Protein AF-A0A820SQQ7-F1 (afdb_monomer_lite)

Sequence (246 aa):
KQLQEAFESTTKNTISSFEILNPSTYLINAEDKYLMKLFSHSSISLEQLKSIFSLCLCHGTILDASINQSYIVIFNSNEFSSNKQMGHLLAQWRLNTRSSLESPQKNPFDTDWFNQQYASVINKKKNSYPFLLSNLFTCQQEISTIDDNQVECGLLWSNNQQSFYIIDLISACLTNIDSFIDNIKDIIHAYEEIIPLTNDEIKHLDAFVRLQLVLLLNSQDIDDDKQIDLLEQLCSNVCFVRNLVR

Radius of gyration: 19.92 Å; chains: 1; bounding box: 45×38×59 Å

Organism: NCBI:txid392030

Structure (mmCIF, N/CA/C/O backbone):
data_AF-A0A820SQQ7-F1
#
_entry.id   AF-A0A820SQQ7-F1
#
loop_
_atom_site.group_PDB
_atom_site.id
_atom_site.type_symbol
_atom_site.label_atom_id
_atom_site.label_alt_id
_atom_site.label_comp_id
_atom_site.label_asym_id
_atom_site.label_entity_id
_atom_site.label_seq_id
_atom_site.pdbx_PDB_ins_code
_atom_site.Cartn_x
_atom_site.Cartn_y
_atom_site.Cartn_z
_atom_site.occupancy
_atom_site.B_iso_or_equiv
_atom_site.auth_seq_id
_atom_site.auth_comp_id
_atom_site.auth_asym_id
_atom_site.auth_atom_id
_atom_site.pdbx_PDB_model_num
ATOM 1 N N . LYS A 1 1 ? 14.172 -11.424 -26.142 1.00 53.88 1 LYS A N 1
ATOM 2 C CA . LYS A 1 1 ? 14.296 -11.654 -27.604 1.00 53.88 1 LYS A CA 1
ATOM 3 C C . LYS A 1 1 ? 13.035 -12.290 -28.193 1.00 53.88 1 LYS A C 1
ATOM 5 O O . LYS A 1 1 ? 12.373 -11.604 -28.947 1.00 53.88 1 LYS A O 1
ATOM 10 N N . GLN A 1 2 ? 12.626 -13.496 -27.777 1.00 58.94 2 GLN A N 1
ATOM 11 C CA . GLN A 1 2 ? 11.356 -14.109 -28.227 1.00 58.94 2 GLN A CA 1
ATOM 12 C C . GLN A 1 2 ? 10.126 -13.221 -27.971 1.00 58.94 2 GLN A C 1
ATOM 14 O O . GLN A 1 2 ? 9.304 -13.036 -28.857 1.00 58.94 2 GLN A O 1
ATOM 19 N N . LEU A 1 3 ? 10.050 -12.593 -26.790 1.00 62.72 3 LEU A N 1
ATOM 20 C CA . LEU A 1 3 ? 8.985 -11.641 -26.462 1.00 62.72 3 LEU A CA 1
ATOM 21 C C . LEU A 1 3 ? 8.943 -10.446 -27.431 1.00 62.72 3 LEU A C 1
ATOM 23 O O . LEU A 1 3 ? 7.882 -10.055 -27.898 1.00 62.72 3 LEU A O 1
ATOM 27 N N . GLN A 1 4 ? 10.114 -9.895 -27.758 1.00 61.34 4 GLN A N 1
ATOM 28 C CA . GLN A 1 4 ? 10.258 -8.775 -28.688 1.00 61.34 4 GLN A CA 1
ATOM 29 C C . GLN A 1 4 ? 9.824 -9.168 -30.107 1.00 61.34 4 GLN A C 1
ATOM 31 O O . GLN A 1 4 ? 9.041 -8.455 -30.722 1.00 61.34 4 GLN A O 1
ATOM 36 N N . GLU A 1 5 ? 10.261 -10.334 -30.587 1.00 64.38 5 GLU A N 1
ATOM 37 C CA . GLU A 1 5 ? 9.860 -10.885 -31.888 1.00 64.38 5 GLU A CA 1
ATOM 38 C C . GLU A 1 5 ? 8.338 -11.136 -31.950 1.00 64.38 5 GLU A C 1
ATOM 40 O O . GLU A 1 5 ? 7.692 -10.840 -32.957 1.00 64.38 5 GLU A O 1
ATOM 45 N N . ALA A 1 6 ? 7.730 -11.613 -30.856 1.00 64.00 6 ALA A N 1
ATOM 46 C CA . ALA A 1 6 ? 6.285 -11.814 -30.766 1.00 64.00 6 ALA A CA 1
ATOM 47 C C . ALA A 1 6 ? 5.504 -10.489 -30.801 1.00 64.00 6 ALA A C 1
ATOM 49 O O . ALA A 1 6 ? 4.503 -10.389 -31.519 1.00 64.00 6 ALA A O 1
ATOM 50 N N . PHE A 1 7 ? 5.979 -9.460 -30.094 1.00 64.38 7 PHE A N 1
ATOM 51 C CA . PHE A 1 7 ? 5.401 -8.118 -30.161 1.00 64.38 7 PHE A CA 1
ATOM 52 C C . PHE A 1 7 ? 5.466 -7.538 -31.580 1.00 64.38 7 PHE A C 1
ATOM 54 O O . PHE A 1 7 ? 4.433 -7.131 -32.113 1.00 64.38 7 PHE A O 1
ATOM 61 N N . GLU A 1 8 ? 6.636 -7.589 -32.223 1.00 62.84 8 GLU A N 1
ATOM 62 C CA . GLU A 1 8 ? 6.851 -7.100 -33.592 1.00 62.84 8 GLU A CA 1
ATOM 63 C C . GLU A 1 8 ? 5.968 -7.831 -34.623 1.00 62.84 8 GLU A C 1
ATOM 65 O O . GLU A 1 8 ? 5.456 -7.214 -35.559 1.00 62.84 8 GLU A O 1
ATOM 70 N N . SER A 1 9 ? 5.720 -9.132 -34.428 1.00 64.31 9 SER A N 1
ATOM 71 C CA . SER A 1 9 ? 4.843 -9.922 -35.305 1.00 64.31 9 SER A CA 1
ATOM 72 C C . SER A 1 9 ? 3.350 -9.587 -35.160 1.00 64.31 9 SER A C 1
ATOM 74 O O . SER A 1 9 ? 2.586 -9.733 -36.118 1.00 64.31 9 SER A O 1
ATOM 76 N N . THR A 1 10 ? 2.928 -9.114 -33.982 1.00 59.59 10 THR A N 1
ATOM 77 C CA . THR A 1 10 ? 1.509 -8.916 -33.646 1.00 59.59 10 THR A CA 1
ATOM 78 C C . THR A 1 10 ? 1.019 -7.508 -33.992 1.00 59.59 10 THR A C 1
ATOM 80 O O . THR A 1 10 ? -0.150 -7.335 -34.339 1.00 59.59 10 THR A O 1
ATOM 83 N N . THR A 1 11 ? 1.887 -6.492 -33.953 1.00 54.62 11 THR A N 1
ATOM 84 C CA . THR A 1 11 ? 1.475 -5.085 -34.119 1.00 54.62 11 THR A CA 1
ATOM 85 C C . THR A 1 11 ? 1.493 -4.552 -35.550 1.00 54.62 11 THR A C 1
ATOM 87 O O . THR A 1 11 ? 0.944 -3.477 -35.776 1.00 54.62 11 THR A O 1
ATOM 90 N N . LYS A 1 12 ? 2.059 -5.272 -36.534 1.00 53.28 12 LYS A N 1
ATOM 91 C CA . LYS A 1 12 ? 2.160 -4.904 -37.975 1.00 53.28 12 LYS A CA 1
ATOM 92 C C . LYS A 1 12 ? 2.723 -3.506 -38.311 1.00 53.28 12 LYS A C 1
ATOM 94 O O . LYS A 1 12 ? 2.940 -3.232 -39.486 1.00 53.28 12 LYS A O 1
ATOM 99 N N . ASN A 1 13 ? 3.013 -2.662 -37.325 1.00 47.31 13 ASN A N 1
ATOM 100 C CA . ASN A 1 13 ? 3.633 -1.353 -37.445 1.00 47.31 13 ASN A CA 1
ATOM 101 C C . ASN A 1 13 ? 4.739 -1.218 -36.391 1.00 47.31 13 ASN A C 1
ATOM 103 O O . ASN A 1 13 ? 4.612 -1.653 -35.250 1.00 47.31 13 ASN A O 1
ATOM 107 N N . THR A 1 14 ? 5.832 -0.624 -36.853 1.00 44.16 14 THR A N 1
ATOM 108 C CA . THR A 1 14 ? 7.099 -0.298 -36.192 1.00 44.16 14 THR A CA 1
ATOM 109 C C . THR A 1 14 ? 7.069 -0.127 -34.671 1.00 44.16 14 THR A C 1
ATOM 111 O O . THR A 1 14 ? 6.399 0.761 -34.155 1.00 44.16 14 THR A O 1
ATOM 114 N N . ILE A 1 15 ? 7.933 -0.914 -34.017 1.00 45.84 15 ILE A N 1
ATOM 115 C CA . ILE A 1 15 ? 8.547 -0.703 -32.698 1.00 45.84 15 ILE A CA 1
ATOM 116 C C . ILE A 1 15 ? 7.523 -0.434 -31.587 1.00 45.84 15 ILE A C 1
ATOM 118 O O . ILE A 1 15 ? 7.303 0.701 -31.170 1.00 45.84 15 ILE A O 1
ATOM 122 N N . SER A 1 16 ? 6.964 -1.504 -31.021 1.00 50.31 16 SER A N 1
ATOM 123 C CA . SER A 1 16 ? 6.596 -1.469 -29.605 1.00 50.31 16 SER A CA 1
ATOM 124 C C . SER A 1 16 ? 7.889 -1.265 -28.812 1.00 50.31 16 SER A C 1
ATOM 126 O O . SER A 1 16 ? 8.664 -2.207 -28.622 1.00 50.31 16 SER A O 1
ATOM 128 N N . SER A 1 17 ? 8.173 -0.029 -28.411 1.00 56.16 17 SER A N 1
ATOM 129 C CA . SER A 1 17 ? 9.209 0.226 -27.424 1.00 56.16 17 SER A CA 1
ATOM 130 C C . SER A 1 17 ? 8.719 -0.386 -26.116 1.00 56.16 17 SER A C 1
ATOM 132 O O . SER A 1 17 ? 7.633 -0.089 -25.621 1.00 56.16 17 SER A O 1
ATOM 134 N N . PHE A 1 18 ? 9.497 -1.312 -25.578 1.00 56.12 18 PHE A N 1
ATOM 135 C CA . PHE A 1 18 ? 9.349 -1.727 -24.198 1.00 56.12 18 PHE A CA 1
ATOM 136 C C . PHE A 1 18 ? 10.610 -1.305 -23.466 1.00 56.12 18 PHE A C 1
ATOM 138 O O . PHE A 1 18 ? 11.719 -1.409 -23.993 1.00 56.12 18 PHE A O 1
ATOM 145 N N . GLU A 1 19 ? 10.432 -0.802 -22.260 1.00 61.84 19 GLU A N 1
ATOM 146 C CA . GLU A 1 19 ? 11.519 -0.531 -21.340 1.00 61.84 19 GLU A CA 1
ATOM 147 C C . GLU A 1 19 ? 11.439 -1.567 -20.230 1.00 61.84 19 GLU A C 1
ATOM 149 O O . GLU A 1 19 ? 10.425 -1.710 -19.542 1.00 61.84 19 GLU A O 1
ATOM 154 N N . ILE A 1 20 ? 12.521 -2.326 -20.078 1.00 61.41 20 ILE A N 1
ATOM 155 C CA . ILE A 1 20 ? 12.725 -3.100 -18.861 1.00 61.41 20 ILE A CA 1
ATOM 156 C C . ILE A 1 20 ? 13.054 -2.079 -17.781 1.00 61.41 20 ILE A C 1
ATOM 158 O O . ILE A 1 20 ? 14.077 -1.396 -17.856 1.00 61.41 20 ILE A O 1
ATOM 162 N N . LEU A 1 21 ? 12.167 -1.959 -16.801 1.00 59.78 21 LEU A N 1
ATOM 163 C CA . LEU A 1 21 ? 12.315 -0.986 -15.736 1.00 59.78 21 LEU A CA 1
ATOM 164 C C . LEU A 1 21 ? 13.435 -1.456 -14.790 1.00 59.78 21 LEU A C 1
ATOM 166 O O . LEU A 1 21 ? 13.266 -2.407 -14.033 1.00 59.78 21 LEU A O 1
ATOM 170 N N . ASN A 1 22 ? 14.583 -0.776 -14.887 1.00 55.22 22 ASN A N 1
ATOM 171 C CA . ASN A 1 22 ? 15.783 -0.863 -14.042 1.00 55.22 22 ASN A CA 1
ATOM 172 C C . ASN A 1 22 ? 16.457 -2.258 -13.918 1.00 55.22 22 ASN A C 1
ATOM 174 O O . ASN A 1 22 ? 16.269 -2.964 -12.931 1.00 55.22 22 ASN A O 1
ATOM 178 N N . PRO A 1 23 ? 17.328 -2.651 -14.869 1.00 49.81 23 PRO A N 1
ATOM 179 C CA . PRO A 1 23 ? 18.057 -3.929 -14.838 1.00 49.81 23 PRO A CA 1
ATOM 180 C C . PRO A 1 23 ? 19.201 -4.002 -13.801 1.00 49.81 23 PRO A C 1
ATOM 182 O O . PRO A 1 23 ? 19.714 -5.086 -13.532 1.00 49.81 23 PRO A O 1
ATOM 185 N N . SER A 1 24 ? 19.623 -2.874 -13.221 1.00 45.41 24 SER A N 1
ATOM 186 C CA . SER A 1 24 ? 20.860 -2.756 -12.427 1.00 45.41 24 SER A CA 1
ATOM 187 C C . SER A 1 24 ? 20.753 -3.143 -10.945 1.00 45.41 24 SER A C 1
ATOM 189 O O . SER A 1 24 ? 21.785 -3.339 -10.311 1.00 45.41 24 SER A O 1
ATOM 191 N N . THR A 1 25 ? 19.549 -3.276 -10.383 1.00 42.69 25 THR A N 1
ATOM 192 C CA . THR A 1 25 ? 19.332 -3.511 -8.935 1.00 42.69 25 THR A CA 1
ATOM 193 C C . THR A 1 25 ? 18.857 -4.928 -8.574 1.00 42.69 25 THR A C 1
ATOM 195 O O . THR A 1 25 ? 18.750 -5.246 -7.392 1.00 42.69 25 THR A O 1
ATOM 198 N N . TYR A 1 26 ? 18.626 -5.809 -9.560 1.00 43.12 26 TYR A N 1
ATOM 199 C CA . TYR A 1 26 ? 18.040 -7.153 -9.351 1.00 43.12 26 TYR A CA 1
ATOM 200 C C . TYR A 1 26 ? 18.926 -8.322 -9.793 1.00 43.12 26 TYR A C 1
ATOM 202 O O . TYR A 1 26 ? 18.558 -9.484 -9.618 1.00 43.12 26 TYR A O 1
ATOM 210 N N . LEU A 1 27 ? 20.098 -8.046 -10.364 1.00 40.53 27 LEU A N 1
ATOM 211 C CA . LEU A 1 27 ? 21.000 -9.087 -10.845 1.00 40.53 27 LEU A CA 1
ATOM 212 C C . LEU A 1 27 ? 21.845 -9.646 -9.700 1.00 40.53 27 LEU A C 1
ATOM 214 O O . LEU A 1 27 ? 23.024 -9.333 -9.564 1.00 40.53 27 LEU A O 1
ATOM 218 N N . ILE A 1 28 ? 21.233 -10.518 -8.899 1.00 40.72 28 ILE A N 1
ATOM 219 C CA . ILE A 1 28 ? 21.991 -11.581 -8.226 1.00 40.72 28 ILE A CA 1
ATOM 220 C C . ILE A 1 28 ? 21.783 -12.924 -8.941 1.00 40.72 28 ILE A C 1
ATOM 222 O O . ILE A 1 28 ? 22.684 -13.746 -8.886 1.00 40.72 28 ILE A O 1
ATOM 226 N N . ASN A 1 29 ? 20.707 -13.113 -9.721 1.00 39.34 29 ASN A N 1
ATOM 227 C CA . ASN A 1 29 ? 20.594 -14.183 -10.723 1.00 39.34 29 ASN A CA 1
ATOM 228 C C . ASN A 1 29 ? 19.617 -13.774 -11.841 1.00 39.34 29 ASN A C 1
ATOM 230 O O . ASN A 1 29 ? 18.541 -13.251 -11.573 1.00 39.34 29 ASN A O 1
ATOM 234 N N . ALA A 1 30 ? 20.019 -13.979 -13.096 1.00 40.12 30 ALA A N 1
ATOM 235 C CA . ALA A 1 30 ? 19.383 -13.449 -14.308 1.00 40.12 30 ALA A CA 1
ATOM 236 C C . ALA A 1 30 ? 18.114 -14.193 -14.774 1.00 40.12 30 ALA A C 1
ATOM 238 O O . ALA A 1 30 ? 17.664 -13.996 -15.900 1.00 40.12 30 ALA A O 1
ATOM 239 N N . GLU A 1 31 ? 17.524 -15.029 -13.929 1.00 46.53 31 GLU A N 1
ATOM 240 C CA . GLU A 1 31 ? 16.382 -15.868 -14.278 1.00 46.53 31 GLU A CA 1
ATOM 241 C C . GLU A 1 31 ? 15.301 -15.627 -13.220 1.00 46.53 31 GLU A C 1
ATOM 243 O O . GLU A 1 31 ? 15.340 -16.168 -12.122 1.00 46.53 31 GLU A O 1
ATOM 248 N N . ASP A 1 32 ? 14.400 -14.672 -13.475 1.00 51.00 32 ASP A N 1
ATOM 249 C CA . ASP A 1 32 ? 13.018 -15.056 -13.793 1.00 51.00 32 ASP A CA 1
ATOM 250 C C . ASP A 1 32 ? 11.986 -13.938 -13.646 1.00 51.00 32 ASP A C 1
ATOM 252 O O . ASP A 1 32 ? 10.933 -14.077 -14.244 1.00 51.00 32 ASP A O 1
ATOM 256 N N . LYS A 1 33 ? 12.207 -12.817 -12.948 1.00 54.91 33 LYS A N 1
ATOM 257 C CA . LYS A 1 33 ? 11.125 -11.820 -12.751 1.00 54.91 33 LYS A CA 1
ATOM 258 C C . LYS A 1 33 ? 11.590 -10.392 -13.001 1.00 54.91 33 LYS A C 1
ATOM 260 O O . LYS A 1 33 ? 12.543 -9.937 -12.378 1.00 54.91 33 LYS A O 1
ATOM 265 N N . TYR A 1 34 ? 10.905 -9.682 -13.896 1.00 57.16 34 TYR A N 1
ATOM 266 C CA . TYR A 1 34 ? 11.181 -8.278 -14.200 1.00 57.16 34 TYR A CA 1
ATOM 267 C C . TYR A 1 34 ? 9.895 -7.494 -14.469 1.00 57.16 34 TYR A C 1
ATOM 269 O O . TYR A 1 34 ? 8.902 -8.031 -14.969 1.00 57.16 34 TYR A O 1
ATOM 277 N N . LEU A 1 35 ? 9.939 -6.207 -14.123 1.00 59.03 35 LEU A N 1
ATOM 278 C CA . LEU A 1 35 ? 8.939 -5.220 -14.503 1.00 59.03 35 LEU A CA 1
ATOM 279 C C . LEU A 1 35 ? 9.251 -4.715 -15.904 1.00 59.03 35 LEU A C 1
ATOM 281 O O . LEU A 1 35 ? 10.356 -4.250 -16.191 1.00 59.03 35 LEU A O 1
ATOM 285 N N . MET A 1 36 ? 8.257 -4.786 -16.773 1.00 64.00 36 MET A N 1
ATOM 286 C CA . MET A 1 36 ? 8.345 -4.239 -18.111 1.00 64.00 36 MET A CA 1
ATOM 287 C C . MET A 1 36 ? 7.278 -3.173 -18.284 1.00 64.00 36 MET A C 1
ATOM 289 O O . MET A 1 36 ? 6.089 -3.428 -18.082 1.00 64.00 36 MET A O 1
ATOM 293 N N . LYS A 1 37 ? 7.713 -1.985 -18.695 1.00 63.44 37 LYS A N 1
ATOM 294 C CA . LYS A 1 37 ? 6.829 -0.957 -19.219 1.00 63.44 37 LYS A CA 1
ATOM 295 C C . LYS A 1 37 ? 6.733 -1.136 -20.720 1.00 63.44 37 LYS A C 1
ATOM 297 O O . LYS A 1 37 ? 7.724 -1.054 -21.439 1.00 63.44 37 LYS A O 1
ATOM 302 N N . LEU A 1 38 ? 5.531 -1.398 -21.191 1.00 62.22 38 LEU A N 1
ATOM 303 C CA . LEU A 1 38 ? 5.205 -1.466 -22.601 1.00 62.22 38 LEU A CA 1
ATOM 304 C C . LEU A 1 38 ? 4.631 -0.123 -23.008 1.00 62.22 38 LEU A C 1
ATOM 306 O O . LEU A 1 38 ? 3.534 0.220 -22.577 1.00 62.22 38 LEU A O 1
ATOM 310 N N . PHE A 1 39 ? 5.348 0.629 -23.835 1.00 56.19 39 PHE A N 1
ATOM 311 C CA . PHE A 1 39 ? 4.811 1.857 -24.402 1.00 56.19 39 PHE A CA 1
ATOM 312 C C . PHE A 1 39 ? 3.891 1.480 -25.559 1.00 56.19 39 PHE A C 1
ATOM 314 O O . PHE A 1 39 ? 4.312 0.874 -26.549 1.00 56.19 39 PHE A O 1
ATOM 321 N N . SER A 1 40 ? 2.610 1.815 -25.451 1.00 51.75 40 SER A N 1
ATOM 322 C CA . SER A 1 40 ? 1.710 1.713 -26.589 1.00 51.75 40 SER A CA 1
ATOM 323 C C . SER A 1 40 ? 1.919 2.957 -27.452 1.00 51.75 40 SER A C 1
ATOM 325 O O . SER A 1 40 ? 1.489 4.061 -27.138 1.00 51.75 40 SER A O 1
ATOM 327 N N . HIS A 1 41 ? 2.619 2.778 -28.567 1.00 50.31 41 HIS A N 1
ATOM 328 C CA . HIS A 1 41 ? 2.517 3.718 -29.685 1.00 50.31 41 HIS A CA 1
ATOM 329 C C . HIS A 1 41 ? 1.381 3.332 -30.641 1.00 50.31 41 HIS A C 1
ATOM 331 O O . HIS A 1 41 ? 1.070 4.063 -31.576 1.00 50.31 41 HIS A O 1
ATOM 337 N N . SER A 1 42 ? 0.725 2.192 -30.404 1.00 48.81 42 SER A N 1
ATOM 338 C CA . SER A 1 42 ? -0.478 1.771 -31.116 1.00 48.81 42 SER A CA 1
ATOM 339 C C . SER A 1 42 ? -1.181 0.641 -30.360 1.00 48.81 42 SER A C 1
ATOM 341 O O . SER A 1 42 ? -0.590 -0.402 -30.120 1.00 48.81 42 SER A O 1
ATOM 343 N N . SER A 1 43 ? -2.428 0.881 -29.944 1.00 54.25 43 SER A N 1
ATOM 344 C CA . SER A 1 43 ? -3.577 -0.047 -29.972 1.00 54.25 43 SER A CA 1
ATOM 345 C C . SER A 1 43 ? -3.355 -1.566 -29.799 1.00 54.25 43 SER A C 1
ATOM 347 O O . SER A 1 43 ? -4.049 -2.351 -30.443 1.00 54.25 43 SER A O 1
ATOM 349 N N . ILE A 1 44 ? -2.446 -2.019 -28.932 1.00 61.62 44 ILE A N 1
ATOM 350 C CA . ILE A 1 44 ? -2.481 -3.398 -28.431 1.00 61.62 44 ILE A CA 1
ATOM 351 C C . ILE A 1 44 ? -3.548 -3.429 -27.346 1.00 61.62 44 ILE A C 1
ATOM 353 O O . ILE A 1 44 ? -3.430 -2.712 -26.361 1.00 61.62 44 ILE A O 1
ATOM 357 N N . SER A 1 45 ? -4.600 -4.218 -27.533 1.00 67.62 45 SER A N 1
ATOM 358 C CA . SER A 1 45 ? -5.615 -4.476 -26.509 1.00 67.62 45 SER A CA 1
ATOM 359 C C . SER A 1 45 ? -5.095 -5.425 -25.424 1.00 67.62 45 SER A C 1
ATOM 361 O O . SER A 1 45 ? -4.179 -6.219 -25.650 1.00 67.62 45 SER A O 1
ATOM 363 N N . LEU A 1 46 ? -5.735 -5.408 -24.252 1.00 68.19 46 LEU A N 1
ATOM 364 C CA . LEU A 1 46 ? -5.442 -6.341 -23.161 1.00 68.19 46 LEU A CA 1
ATOM 365 C C . LEU A 1 46 ? -5.501 -7.815 -23.608 1.00 68.19 46 LEU A C 1
ATOM 367 O O . LEU A 1 46 ? -4.687 -8.628 -23.174 1.00 68.19 46 LEU A O 1
ATOM 371 N N . GLU A 1 47 ? -6.439 -8.170 -24.492 1.00 72.94 47 GLU A N 1
ATOM 372 C CA . GLU A 1 47 ? -6.550 -9.531 -25.034 1.00 72.94 47 GLU A CA 1
ATOM 373 C C . GLU A 1 47 ? -5.373 -9.893 -25.943 1.00 72.94 47 GLU A C 1
ATOM 375 O O . GLU A 1 47 ? -4.833 -10.995 -25.846 1.00 72.94 47 GLU A O 1
ATOM 380 N N . GLN A 1 48 ? -4.917 -8.951 -26.772 1.00 72.75 48 GLN A N 1
ATOM 381 C CA . GLN A 1 48 ? -3.731 -9.147 -27.605 1.00 72.75 48 GLN A CA 1
ATOM 382 C C . GLN A 1 48 ? -2.468 -9.313 -26.752 1.00 72.75 48 GLN A C 1
ATOM 384 O O . GLN A 1 48 ? -1.654 -10.181 -27.052 1.00 72.75 48 GLN A O 1
ATOM 389 N N . LEU A 1 49 ? -2.327 -8.568 -25.650 1.00 70.50 49 LEU A N 1
ATOM 390 C CA . LEU A 1 49 ? -1.222 -8.758 -24.701 1.00 70.50 49 LEU A CA 1
ATOM 391 C C . LEU A 1 49 ? -1.241 -10.136 -24.046 1.00 70.50 49 LEU A C 1
ATOM 393 O O . LEU A 1 49 ? -0.223 -10.828 -24.039 1.00 70.50 49 LEU A O 1
ATOM 397 N N . LYS A 1 50 ? -2.407 -10.563 -23.547 1.00 72.38 50 LYS A N 1
ATOM 398 C CA . LYS A 1 50 ? -2.580 -11.909 -22.981 1.00 72.38 50 LYS A CA 1
ATOM 399 C C . LYS A 1 50 ? -2.228 -12.992 -24.005 1.00 72.38 50 LYS A C 1
ATOM 401 O O . LYS A 1 50 ? -1.546 -13.957 -23.661 1.00 72.38 50 LYS A O 1
ATOM 406 N N . SER A 1 51 ? -2.625 -12.806 -25.266 1.00 72.31 51 SER A N 1
ATOM 407 C CA . SER A 1 51 ? -2.267 -13.712 -26.362 1.00 72.31 51 SER A CA 1
ATOM 408 C C . SER A 1 51 ? -0.758 -13.751 -26.618 1.00 72.31 51 SER A C 1
ATOM 410 O O . SER A 1 51 ? -0.211 -14.836 -26.795 1.00 72.31 51 SER A O 1
ATOM 412 N N . ILE A 1 52 ? -0.069 -12.605 -26.619 1.00 71.38 52 ILE A N 1
ATOM 413 C CA . ILE A 1 52 ? 1.391 -12.539 -26.809 1.00 71.38 52 ILE A CA 1
ATOM 414 C C . ILE A 1 52 ? 2.115 -13.285 -25.682 1.00 71.38 52 ILE A C 1
ATOM 416 O O . ILE A 1 52 ? 3.038 -14.054 -25.952 1.00 71.38 52 ILE A O 1
ATOM 420 N N . PHE A 1 53 ? 1.682 -13.122 -24.430 1.00 71.56 53 PHE A N 1
ATOM 421 C CA . PHE A 1 53 ? 2.300 -13.814 -23.291 1.00 71.56 53 PHE A CA 1
ATOM 422 C C . PHE A 1 53 ? 2.084 -15.319 -23.351 1.00 71.56 53 PHE A C 1
ATOM 424 O O . PHE A 1 53 ? 3.037 -16.077 -23.169 1.00 71.56 53 PHE A O 1
ATOM 431 N N . SER A 1 54 ? 0.875 -15.747 -23.721 1.00 71.00 54 SER A N 1
ATOM 432 C CA . SER A 1 54 ? 0.584 -17.158 -23.964 1.00 71.00 54 SER A CA 1
ATOM 433 C C . SER A 1 54 ? 1.450 -17.746 -25.084 1.00 71.00 54 SER A C 1
ATOM 435 O O . SER A 1 54 ? 1.924 -18.871 -24.945 1.00 71.00 54 SER A O 1
ATOM 437 N N . LEU A 1 55 ? 1.674 -17.009 -26.179 1.00 71.19 55 LEU A N 1
ATOM 438 C CA . LEU A 1 55 ? 2.517 -17.449 -27.300 1.00 71.19 55 LEU A CA 1
ATOM 439 C C . LEU A 1 55 ? 3.992 -17.581 -26.906 1.00 71.19 55 LEU A C 1
ATOM 441 O O . LEU A 1 55 ? 4.680 -18.479 -27.384 1.00 71.19 55 LEU A O 1
ATOM 445 N N . CYS A 1 56 ? 4.469 -16.706 -26.022 1.00 64.00 56 CYS A N 1
ATOM 446 C CA . CYS A 1 56 ? 5.849 -16.717 -25.541 1.00 64.00 56 CYS A CA 1
ATOM 447 C C . CYS A 1 56 ? 6.080 -17.678 -24.368 1.00 64.00 56 CYS A C 1
ATOM 449 O O . CYS A 1 56 ? 7.177 -17.669 -23.813 1.00 64.00 56 CYS A O 1
ATOM 451 N N . LEU A 1 57 ? 5.067 -18.453 -23.953 1.00 64.00 57 LEU A N 1
ATOM 452 C CA . LEU A 1 57 ? 5.104 -19.279 -22.736 1.00 64.00 57 LEU A CA 1
ATOM 453 C C . LEU A 1 57 ? 5.558 -18.481 -21.499 1.00 64.00 57 LEU A C 1
ATOM 455 O O . LEU A 1 57 ? 6.230 -18.998 -20.612 1.00 64.00 57 LEU A O 1
ATOM 459 N N . CYS A 1 58 ? 5.208 -17.196 -21.462 1.00 63.22 58 CYS A N 1
ATOM 460 C CA . CYS A 1 58 ? 5.561 -16.283 -20.389 1.00 63.22 58 CYS A CA 1
ATOM 461 C C . CYS A 1 58 ? 4.343 -16.083 -19.484 1.00 63.22 58 CYS A C 1
ATOM 463 O O . CYS A 1 58 ? 3.256 -15.759 -19.965 1.00 63.22 58 CYS A O 1
ATOM 465 N N . HIS A 1 59 ? 4.517 -16.218 -18.169 1.00 62.75 59 HIS A N 1
ATOM 466 C CA . HIS A 1 59 ? 3.449 -15.930 -17.211 1.00 62.75 59 HIS A CA 1
ATOM 467 C C . HIS A 1 59 ? 3.520 -14.462 -16.795 1.00 62.75 59 HIS A C 1
ATOM 469 O O . HIS A 1 59 ? 4.365 -14.098 -15.992 1.00 62.75 59 HIS A O 1
ATOM 475 N N . GLY A 1 60 ? 2.676 -13.598 -17.354 1.00 60.66 60 GLY A N 1
ATOM 476 C CA . GLY A 1 60 ? 2.689 -12.166 -17.045 1.00 60.66 60 GLY A CA 1
ATOM 477 C C . GLY A 1 60 ? 1.435 -11.714 -16.302 1.00 60.66 60 GLY A C 1
ATOM 478 O O . GLY A 1 60 ? 0.333 -11.939 -16.803 1.00 60.66 60 GLY A O 1
ATOM 479 N N . THR A 1 61 ? 1.580 -11.030 -15.164 1.00 61.50 61 THR A N 1
ATOM 480 C CA . THR A 1 61 ? 0.477 -10.257 -14.571 1.00 61.50 61 THR A CA 1
ATOM 481 C C . THR A 1 61 ? 0.522 -8.845 -15.134 1.00 61.50 61 THR A C 1
ATOM 483 O O . THR A 1 61 ? 1.474 -8.097 -14.907 1.00 61.50 61 THR A O 1
ATOM 486 N N . ILE A 1 62 ? -0.506 -8.490 -15.904 1.00 63.81 62 ILE A N 1
ATOM 487 C CA . ILE A 1 62 ? -0.700 -7.129 -16.408 1.00 63.81 62 ILE A CA 1
ATOM 488 C C . ILE A 1 62 ? -1.283 -6.322 -15.255 1.00 63.81 62 ILE A C 1
ATOM 490 O O . ILE A 1 62 ? -2.418 -6.569 -14.855 1.00 63.81 62 ILE A O 1
ATOM 494 N N . LEU A 1 63 ? -0.483 -5.411 -14.708 1.00 59.75 63 LEU A N 1
ATOM 495 C CA . LEU A 1 63 ? -0.881 -4.581 -13.573 1.00 59.75 63 LEU A CA 1
ATOM 496 C C . LEU A 1 63 ? -1.802 -3.446 -13.998 1.00 59.75 63 LEU A C 1
ATOM 498 O O . LEU A 1 63 ? -2.639 -3.003 -13.222 1.00 59.75 63 LEU A O 1
ATOM 502 N N . ASP A 1 64 ? -1.665 -2.983 -15.238 1.00 61.22 64 ASP A N 1
ATOM 503 C CA . ASP A 1 64 ? -2.501 -1.906 -15.727 1.00 61.22 64 ASP A CA 1
ATOM 504 C C . ASP A 1 64 ? -2.638 -1.912 -17.249 1.00 61.22 64 ASP A C 1
ATOM 506 O O . ASP A 1 64 ? -1.708 -2.273 -17.976 1.00 61.22 64 ASP A O 1
ATOM 510 N N . ALA A 1 65 ? -3.837 -1.545 -17.702 1.00 51.81 65 ALA A N 1
ATOM 511 C CA . ALA A 1 65 ? -4.256 -1.599 -19.086 1.00 51.81 65 ALA A CA 1
ATOM 512 C C . ALA A 1 65 ? -4.186 -0.253 -19.831 1.00 51.81 65 ALA A C 1
ATOM 514 O O . ALA A 1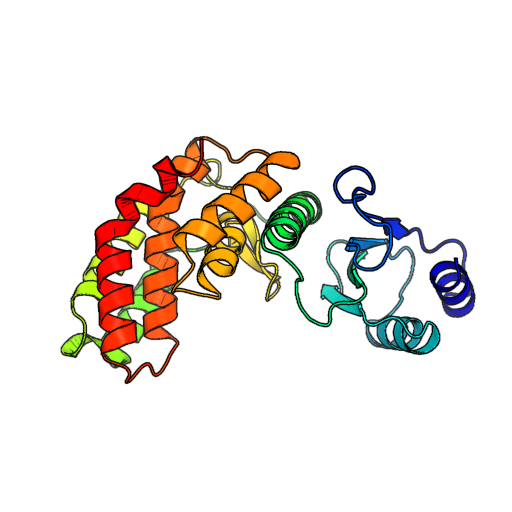 65 ? -4.365 -0.255 -21.050 1.00 51.81 65 ALA A O 1
ATOM 515 N N . SER A 1 66 ? -3.972 0.891 -19.164 1.00 52.59 66 SER A N 1
ATOM 516 C CA . SER A 1 66 ? -4.063 2.178 -19.877 1.00 52.59 66 SER A CA 1
ATOM 517 C C . SER A 1 66 ? -3.503 3.421 -19.168 1.00 52.59 66 SER A C 1
ATOM 519 O O . SER A 1 66 ? -3.972 4.523 -19.453 1.00 52.59 66 SER A O 1
ATOM 521 N N . ILE A 1 67 ? -2.512 3.332 -18.284 1.00 54.03 67 ILE A N 1
ATOM 522 C CA . ILE A 1 67 ? -1.832 4.529 -17.772 1.00 54.03 67 ILE A CA 1
ATOM 523 C C . ILE A 1 67 ? -0.957 5.108 -18.890 1.00 54.03 67 ILE A C 1
ATOM 525 O O . ILE A 1 67 ? 0.007 4.485 -19.333 1.00 54.03 67 ILE A O 1
ATOM 529 N N . ASN A 1 68 ? -1.289 6.314 -19.365 1.00 54.94 68 ASN A N 1
ATOM 530 C CA . ASN A 1 68 ? -0.528 7.044 -20.389 1.00 54.94 68 ASN A CA 1
ATOM 531 C C . ASN A 1 68 ? -0.221 6.212 -21.640 1.00 54.94 68 ASN A C 1
ATOM 533 O O . ASN A 1 68 ? 0.916 6.197 -22.119 1.00 54.94 68 ASN A O 1
ATOM 537 N N . GLN A 1 69 ? -1.221 5.480 -22.147 1.00 58.84 69 GLN A N 1
ATOM 538 C CA . GLN A 1 69 ? -1.037 4.608 -23.310 1.00 58.84 69 GLN A CA 1
ATOM 539 C C . GLN A 1 69 ? 0.110 3.606 -23.085 1.00 58.84 69 GLN A C 1
ATOM 541 O O . GLN A 1 69 ? 0.849 3.304 -24.011 1.00 58.84 69 GLN A O 1
ATOM 546 N N . SER A 1 70 ? 0.329 3.135 -21.861 1.00 58.91 70 SER A N 1
ATOM 547 C CA . SER A 1 70 ? 1.380 2.176 -21.533 1.00 58.91 70 SER A CA 1
ATOM 548 C C . SER A 1 70 ? 0.818 1.065 -20.655 1.00 58.91 70 SER A C 1
ATOM 550 O O . SER A 1 70 ? -0.089 1.295 -19.863 1.00 58.91 70 SER A O 1
ATOM 552 N N . TYR A 1 71 ? 1.362 -0.141 -20.798 1.00 63.28 71 TYR A N 1
ATOM 553 C CA . TYR A 1 71 ? 1.042 -1.276 -19.937 1.00 63.28 71 TYR A CA 1
ATOM 554 C C . TYR A 1 71 ? 2.227 -1.555 -19.020 1.00 63.28 71 TYR A C 1
ATOM 556 O O . TYR A 1 71 ? 3.357 -1.670 -19.496 1.00 63.28 71 TYR A O 1
ATOM 564 N N . ILE A 1 72 ? 1.987 -1.704 -17.719 1.00 64.38 72 ILE A N 1
ATOM 565 C CA . ILE A 1 72 ? 3.004 -2.210 -16.790 1.00 64.38 72 ILE A CA 1
ATOM 566 C C . ILE A 1 72 ? 2.726 -3.690 -16.563 1.00 64.38 72 ILE A C 1
ATOM 568 O O . ILE A 1 72 ? 1.615 -4.087 -16.206 1.00 64.38 72 ILE A O 1
ATOM 572 N N . VAL A 1 73 ? 3.737 -4.518 -16.804 1.00 63.94 73 VAL A N 1
ATOM 573 C CA . VAL A 1 73 ? 3.608 -5.972 -16.752 1.00 63.94 73 VAL A CA 1
ATOM 574 C C . VAL A 1 73 ? 4.702 -6.554 -15.876 1.00 63.94 73 VAL A C 1
ATOM 576 O O . VAL A 1 73 ? 5.884 -6.269 -16.071 1.00 63.94 73 VAL A O 1
ATOM 579 N N . ILE A 1 74 ? 4.299 -7.406 -14.936 1.00 63.81 74 ILE A N 1
ATOM 580 C CA . ILE A 1 74 ? 5.207 -8.258 -14.169 1.00 63.81 74 ILE A CA 1
ATOM 581 C C . ILE A 1 74 ? 5.334 -9.590 -14.899 1.00 63.81 74 ILE A C 1
ATOM 583 O O . ILE A 1 74 ? 4.330 -10.271 -15.088 1.00 63.81 74 ILE A O 1
ATOM 587 N N . PHE A 1 75 ? 6.551 -9.991 -15.257 1.00 59.34 75 PHE A N 1
ATOM 588 C CA . PHE A 1 75 ? 6.823 -11.304 -15.850 1.00 59.34 75 PHE A CA 1
ATOM 589 C C . PHE A 1 75 ? 7.210 -12.374 -14.815 1.00 59.34 75 PHE A C 1
ATOM 591 O O . PHE A 1 75 ? 7.829 -12.080 -13.796 1.00 59.34 75 PHE A O 1
ATOM 598 N N . ASN A 1 76 ? 6.811 -13.612 -15.119 1.00 54.16 76 ASN A N 1
ATOM 599 C CA . ASN A 1 76 ? 6.844 -14.864 -14.350 1.00 54.16 76 ASN A CA 1
ATOM 600 C C . ASN A 1 76 ? 6.333 -14.777 -12.904 1.00 54.16 76 ASN A C 1
ATOM 602 O O . ASN A 1 76 ? 6.945 -15.299 -11.970 1.00 54.16 76 ASN A O 1
ATOM 606 N N . SER A 1 77 ? 5.181 -14.143 -12.693 1.00 50.50 77 SER A N 1
ATOM 607 C CA . SER A 1 77 ? 4.561 -14.056 -11.368 1.00 50.50 77 SER A CA 1
ATOM 608 C C . SER A 1 77 ? 3.756 -15.321 -11.027 1.00 50.50 77 SER A C 1
ATOM 610 O O . SER A 1 77 ? 2.544 -15.349 -11.221 1.00 50.50 77 SER A O 1
ATOM 612 N N . ASN A 1 78 ? 4.400 -16.354 -10.482 1.00 46.16 78 ASN A N 1
ATOM 613 C CA . ASN A 1 78 ? 3.656 -17.364 -9.710 1.00 46.16 78 ASN A CA 1
ATOM 614 C C . ASN A 1 78 ? 3.453 -16.948 -8.241 1.00 46.16 78 ASN A C 1
ATOM 616 O O . ASN A 1 78 ? 2.623 -17.538 -7.577 1.00 46.16 78 ASN A O 1
ATOM 620 N N . GLU A 1 79 ? 4.180 -15.927 -7.772 1.00 51.69 79 GLU A N 1
ATOM 621 C CA . GLU A 1 79 ? 4.016 -15.157 -6.525 1.00 51.69 79 GLU A CA 1
ATOM 622 C C . GLU A 1 79 ? 5.196 -14.164 -6.461 1.00 51.69 79 GLU A C 1
ATOM 624 O O . GLU A 1 79 ? 6.220 -14.377 -7.127 1.00 51.69 79 GLU A O 1
ATOM 629 N N . PHE A 1 80 ? 5.096 -13.067 -5.707 1.00 55.25 80 PHE A N 1
ATOM 630 C CA . PHE A 1 80 ? 6.272 -12.245 -5.396 1.00 55.25 80 PHE A CA 1
ATOM 631 C C . PHE A 1 80 ? 7.259 -13.103 -4.600 1.00 55.25 80 PHE A C 1
ATOM 633 O O . PHE A 1 80 ? 6.923 -13.579 -3.525 1.00 55.25 80 PHE A O 1
ATOM 640 N N . SER A 1 81 ? 8.462 -13.355 -5.128 1.00 57.47 81 SER A N 1
ATOM 641 C CA . SER A 1 81 ? 9.381 -14.317 -4.489 1.00 57.47 81 SER A CA 1
ATOM 642 C C . SER A 1 81 ? 10.104 -13.761 -3.262 1.00 57.47 81 SER A C 1
ATOM 644 O O . SER A 1 81 ? 10.700 -14.544 -2.528 1.00 57.47 81 SER A O 1
ATOM 646 N N . SER A 1 82 ? 10.084 -12.443 -3.027 1.00 76.12 82 SER A N 1
ATOM 647 C CA . SER A 1 82 ? 10.647 -11.849 -1.810 1.00 76.12 82 SER A CA 1
ATOM 648 C C . SER A 1 82 ? 10.100 -10.451 -1.497 1.00 76.12 82 SER A C 1
ATOM 650 O O . SER A 1 82 ? 9.715 -9.698 -2.394 1.00 76.12 82 SER A O 1
ATOM 652 N N . ASN A 1 83 ? 10.161 -10.076 -0.216 1.00 81.06 83 ASN A N 1
ATOM 653 C CA . ASN A 1 83 ? 9.892 -8.722 0.284 1.00 81.06 83 ASN A CA 1
ATOM 654 C C . ASN A 1 83 ? 10.718 -7.654 -0.445 1.00 81.06 83 ASN A C 1
ATOM 656 O O . ASN A 1 83 ? 10.200 -6.605 -0.825 1.00 81.06 83 ASN A O 1
ATOM 660 N N . LYS A 1 84 ? 11.990 -7.960 -0.728 1.00 81.75 84 LYS A N 1
ATOM 661 C CA . LYS A 1 84 ? 12.877 -7.073 -1.485 1.00 81.75 84 LYS A CA 1
ATOM 662 C C . LYS A 1 84 ? 12.312 -6.754 -2.871 1.00 81.75 84 LYS A C 1
ATOM 664 O O . LYS A 1 84 ? 12.220 -5.589 -3.235 1.00 81.75 84 LYS A O 1
ATOM 669 N N . GLN A 1 85 ? 11.865 -7.770 -3.614 1.00 75.38 85 GLN A N 1
ATOM 670 C CA . GLN A 1 85 ? 11.250 -7.566 -4.932 1.00 75.38 85 GLN A CA 1
ATOM 671 C C . GLN A 1 85 ? 9.961 -6.744 -4.859 1.00 75.38 85 GLN A C 1
ATOM 673 O O . GLN A 1 85 ? 9.697 -5.953 -5.762 1.00 75.38 85 GLN A O 1
ATOM 678 N N . MET A 1 86 ? 9.173 -6.911 -3.795 1.00 79.88 86 MET A N 1
ATOM 679 C CA . MET A 1 86 ? 7.955 -6.134 -3.585 1.00 79.88 86 MET A CA 1
ATOM 680 C C . MET A 1 86 ? 8.260 -4.645 -3.368 1.00 79.88 86 MET A C 1
ATOM 682 O O . MET A 1 86 ? 7.713 -3.808 -4.079 1.00 79.88 86 MET A O 1
ATOM 686 N N . GLY A 1 87 ? 9.171 -4.301 -2.452 1.00 84.12 87 GLY A N 1
ATOM 687 C CA . GLY A 1 87 ? 9.534 -2.899 -2.191 1.00 84.12 87 GLY A CA 1
ATOM 688 C C . GLY A 1 87 ? 10.052 -2.185 -3.436 1.00 84.12 87 GLY A C 1
ATOM 689 O O . GLY A 1 87 ? 9.594 -1.111 -3.820 1.00 84.12 87 GLY A O 1
ATOM 690 N N . HIS A 1 88 ? 10.934 -2.869 -4.144 1.00 81.44 88 HIS A N 1
ATOM 691 C CA . HIS A 1 88 ? 11.423 -2.487 -5.453 1.00 81.44 88 HIS A CA 1
ATOM 692 C C . HIS A 1 88 ? 10.324 -2.248 -6.501 1.00 81.44 88 HIS A C 1
ATOM 694 O O . HIS A 1 88 ? 10.379 -1.265 -7.242 1.00 81.44 88 HIS A O 1
ATOM 700 N N . LEU A 1 89 ? 9.334 -3.141 -6.582 1.00 78.81 89 LEU A N 1
ATOM 701 C CA . LEU A 1 89 ? 8.214 -3.000 -7.508 1.00 78.81 89 LEU A CA 1
ATOM 702 C C . LEU A 1 89 ? 7.378 -1.762 -7.182 1.00 78.81 89 LEU A C 1
ATOM 704 O O . LEU A 1 89 ? 7.058 -0.989 -8.081 1.00 78.81 89 LEU A O 1
ATOM 708 N N . LEU A 1 90 ? 7.062 -1.550 -5.908 1.00 84.56 90 LEU A N 1
ATOM 709 C CA . LEU A 1 90 ? 6.265 -0.410 -5.461 1.00 84.56 90 LEU A CA 1
ATOM 710 C C . LEU A 1 90 ? 6.972 0.929 -5.726 1.00 84.56 90 LEU A C 1
ATOM 712 O O . LEU A 1 90 ? 6.329 1.908 -6.109 1.00 84.56 90 LEU A O 1
ATOM 716 N N . ALA A 1 91 ? 8.298 0.968 -5.590 1.00 84.94 91 ALA A N 1
ATOM 717 C CA . ALA A 1 91 ? 9.107 2.137 -5.925 1.00 84.94 91 ALA A CA 1
ATOM 718 C C . ALA A 1 91 ? 9.050 2.462 -7.424 1.00 84.94 91 ALA A C 1
ATOM 720 O O . ALA A 1 91 ? 8.808 3.606 -7.821 1.00 84.94 91 ALA A O 1
ATOM 721 N N . GLN A 1 92 ? 9.219 1.441 -8.268 1.00 78.12 92 GLN A N 1
ATOM 722 C CA . GLN A 1 92 ? 9.079 1.569 -9.719 1.00 78.12 92 GLN A CA 1
ATOM 723 C C . GLN A 1 92 ? 7.667 1.993 -10.116 1.00 78.12 92 GLN A C 1
ATOM 725 O O . GLN A 1 92 ? 7.505 2.850 -10.987 1.00 78.12 92 GLN A O 1
ATOM 730 N N . TRP A 1 93 ? 6.652 1.417 -9.474 1.00 78.62 93 TRP A N 1
ATOM 731 C CA . TRP A 1 93 ? 5.260 1.779 -9.686 1.00 78.62 93 TRP A CA 1
ATOM 732 C C . TRP A 1 93 ? 5.052 3.271 -9.431 1.00 78.62 93 TRP A C 1
ATOM 734 O O . TRP A 1 93 ? 4.681 3.982 -10.365 1.00 78.62 93 TRP A O 1
ATOM 744 N N . ARG A 1 94 ? 5.449 3.775 -8.248 1.00 85.38 94 ARG A N 1
ATOM 745 C CA . ARG A 1 94 ? 5.395 5.212 -7.931 1.00 85.38 94 ARG A CA 1
ATOM 746 C C . ARG A 1 94 ? 6.046 6.058 -9.010 1.00 85.38 94 ARG A C 1
ATOM 748 O O . ARG A 1 94 ? 5.405 6.973 -9.517 1.00 85.38 94 ARG A O 1
ATOM 755 N N . LEU A 1 95 ? 7.292 5.765 -9.384 1.00 80.62 95 LEU A N 1
ATOM 756 C CA . LEU A 1 95 ? 8.016 6.551 -10.389 1.00 80.62 95 LEU A CA 1
ATOM 757 C C . LEU A 1 95 ? 7.280 6.611 -11.734 1.00 80.62 95 LEU A C 1
ATOM 759 O O . LEU A 1 95 ? 7.287 7.651 -12.392 1.00 80.62 95 LEU A O 1
ATOM 763 N N . ASN A 1 96 ? 6.627 5.519 -12.129 1.00 75.25 96 ASN A N 1
ATOM 764 C CA . ASN A 1 96 ? 5.936 5.426 -13.409 1.00 75.25 96 ASN A CA 1
ATOM 765 C C . ASN A 1 96 ? 4.555 6.077 -13.411 1.00 75.25 96 ASN A C 1
ATOM 767 O O . ASN A 1 96 ? 4.142 6.604 -14.446 1.00 75.25 96 ASN A O 1
ATOM 771 N N . THR A 1 97 ? 3.855 6.061 -12.281 1.00 76.38 97 THR A N 1
ATOM 772 C CA . THR A 1 97 ? 2.493 6.593 -12.179 1.00 76.38 97 THR A CA 1
ATOM 773 C C . THR A 1 97 ? 2.452 8.028 -11.647 1.00 76.38 97 THR A C 1
ATOM 775 O O . THR A 1 97 ? 1.429 8.694 -11.795 1.00 76.38 97 THR A O 1
ATOM 778 N N . ARG A 1 98 ? 3.562 8.563 -11.108 1.00 77.56 98 ARG A N 1
ATOM 779 C CA . ARG A 1 98 ? 3.666 9.919 -10.521 1.00 77.56 98 ARG A CA 1
ATOM 780 C C . ARG A 1 98 ? 3.174 11.038 -11.437 1.00 77.56 98 ARG A C 1
ATOM 782 O O . ARG A 1 98 ? 2.544 11.975 -10.963 1.00 77.56 98 ARG A O 1
ATOM 789 N N . SER A 1 99 ? 3.442 10.939 -12.737 1.00 66.75 99 SER A N 1
ATOM 790 C CA . SER A 1 99 ? 3.047 11.934 -13.744 1.00 66.75 99 SER A CA 1
ATOM 791 C C . SER A 1 99 ? 1.672 11.683 -14.372 1.00 66.75 99 SER A C 1
ATOM 793 O O . SER A 1 99 ? 1.277 12.416 -15.273 1.00 66.75 99 SER A O 1
ATOM 795 N N . SER A 1 100 ? 0.959 10.639 -13.944 1.00 65.88 100 SER A N 1
ATOM 796 C CA . SER A 1 100 ? -0.259 10.159 -14.616 1.00 65.88 100 SER A CA 1
ATOM 797 C C . SER A 1 100 ? -1.552 10.746 -14.053 1.00 65.88 100 SER A C 1
ATOM 799 O O . SER A 1 100 ? -2.621 10.518 -14.608 1.00 65.88 100 SER A O 1
ATOM 801 N N . LEU A 1 101 ? -1.477 11.494 -12.952 1.00 66.19 101 LEU A N 1
ATOM 802 C CA . LEU A 1 101 ? -2.629 12.199 -12.404 1.00 66.19 101 LEU A CA 1
ATOM 803 C C . LEU A 1 101 ? -2.777 13.545 -13.127 1.00 66.19 101 LEU A C 1
ATOM 805 O O . LEU A 1 101 ? -2.017 14.477 -12.879 1.00 66.19 101 LEU A O 1
ATOM 809 N N . GLU A 1 102 ? -3.758 13.640 -14.028 1.00 56.50 102 GLU A N 1
ATOM 810 C CA . GLU A 1 102 ? -4.123 14.897 -14.708 1.00 56.50 102 GLU A CA 1
ATOM 811 C C . GLU A 1 102 ? -4.830 15.891 -13.765 1.00 56.50 102 GLU A C 1
ATOM 813 O O . GLU A 1 1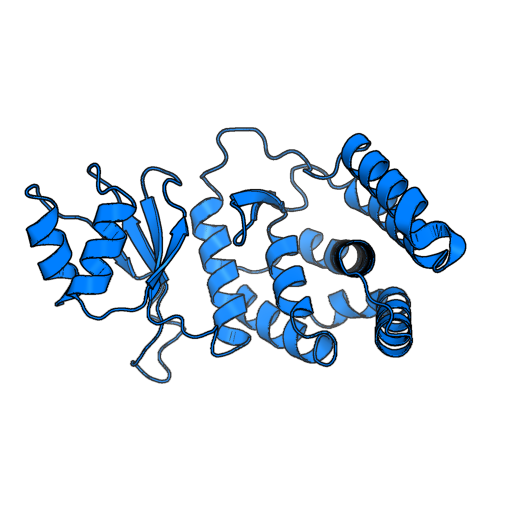02 ? -4.891 17.091 -14.034 1.00 56.50 102 GLU A O 1
ATOM 818 N N . SER A 1 103 ? -5.368 15.400 -12.646 1.00 58.88 103 SER A N 1
ATOM 819 C CA . SER A 1 103 ? -6.076 16.185 -11.635 1.00 58.88 103 SER A CA 1
ATOM 820 C C . SER A 1 103 ? -5.170 16.572 -10.461 1.00 58.88 103 SER A C 1
ATOM 822 O O . SER A 1 103 ? -4.240 15.830 -10.140 1.00 58.88 103 SER A O 1
ATOM 824 N N . PRO A 1 104 ? -5.463 17.687 -9.760 1.00 60.84 104 PRO A N 1
ATOM 825 C CA . PRO A 1 104 ? -4.729 18.062 -8.556 1.00 60.84 104 PRO A CA 1
ATOM 826 C C . PRO A 1 104 ? -4.698 16.902 -7.556 1.00 60.84 104 PRO A C 1
ATOM 828 O O . PRO A 1 104 ? -5.723 16.265 -7.298 1.00 60.84 104 PRO A O 1
ATOM 831 N N . GLN A 1 105 ? -3.506 16.634 -7.022 1.00 68.88 105 GLN A N 1
ATOM 832 C CA . GLN A 1 105 ? -3.276 15.647 -5.974 1.00 68.88 105 GLN A CA 1
ATOM 833 C C . GLN A 1 105 ? -3.975 16.126 -4.706 1.00 68.88 105 GLN A C 1
ATOM 835 O O . GLN A 1 105 ? -3.411 16.898 -3.949 1.00 68.88 105 GLN A O 1
ATOM 840 N N . LYS A 1 106 ? -5.233 15.725 -4.527 1.00 75.12 106 LYS A N 1
ATOM 841 C CA . LYS A 1 106 ? -5.975 15.951 -3.291 1.00 75.12 106 LYS A CA 1
ATOM 842 C C . LYS A 1 106 ? -5.848 14.740 -2.394 1.00 75.12 106 LYS A C 1
ATOM 844 O O . LYS A 1 106 ? -5.804 13.611 -2.886 1.00 75.12 106 LYS A O 1
ATOM 849 N N . ASN A 1 107 ? -5.893 14.992 -1.094 1.00 83.94 107 ASN A N 1
ATOM 850 C CA . ASN A 1 107 ? -6.029 13.947 -0.096 1.00 83.94 107 ASN A CA 1
ATOM 851 C C . ASN A 1 107 ? -7.227 13.018 -0.425 1.00 83.94 107 ASN A C 1
ATOM 853 O O . ASN A 1 107 ? -8.367 13.492 -0.464 1.00 83.94 107 ASN A O 1
ATOM 857 N N . PRO A 1 108 ? -6.993 11.715 -0.666 1.00 85.38 108 PRO A N 1
ATOM 858 C CA . PRO A 1 108 ? -8.032 10.738 -0.997 1.00 85.38 108 PRO A CA 1
ATOM 859 C C . PRO A 1 108 ? -8.921 10.380 0.207 1.00 85.38 108 PRO A C 1
ATOM 861 O O . PRO A 1 108 ? -9.963 9.750 0.034 1.00 85.38 108 PRO A O 1
ATOM 864 N N . PHE A 1 109 ? -8.519 10.756 1.425 1.00 88.38 109 PHE A N 1
ATOM 865 C CA . PHE A 1 109 ? -9.209 10.450 2.674 1.00 88.38 109 PHE A CA 1
ATOM 866 C C . PHE A 1 109 ? -9.897 11.697 3.230 1.00 88.38 109 PHE A C 1
ATOM 868 O O . PHE A 1 109 ? -9.474 12.293 4.224 1.00 88.38 109 PHE A O 1
ATOM 875 N N . ASP A 1 110 ? -10.974 12.104 2.564 1.00 86.94 110 ASP A N 1
ATOM 876 C CA . ASP A 1 110 ? -11.798 13.216 3.019 1.00 86.94 110 ASP A CA 1
ATOM 877 C C . ASP A 1 110 ? -12.709 12.836 4.204 1.00 86.94 110 ASP A C 1
ATOM 879 O O . ASP A 1 110 ? -12.771 11.694 4.675 1.00 86.94 110 ASP A O 1
ATOM 883 N N . THR A 1 111 ? -13.426 13.834 4.725 1.00 87.19 111 THR A N 1
ATOM 884 C CA . THR A 1 111 ? -14.338 13.634 5.862 1.00 87.19 111 THR A CA 1
ATOM 885 C C . THR A 1 111 ? -15.448 12.630 5.539 1.00 87.19 111 THR A C 1
ATOM 887 O O . THR A 1 111 ? -15.848 11.864 6.417 1.00 87.19 111 THR A O 1
ATOM 890 N N . ASP A 1 112 ? -15.922 12.591 4.293 1.00 90.69 112 ASP A N 1
ATOM 891 C CA . ASP A 1 112 ? -16.990 11.684 3.877 1.00 90.69 112 ASP A CA 1
ATOM 892 C C . ASP A 1 112 ? -16.500 10.237 3.806 1.00 90.69 112 ASP A C 1
ATOM 894 O O . ASP A 1 112 ? -17.197 9.334 4.278 1.00 90.69 112 ASP A O 1
ATOM 898 N N . TRP A 1 113 ? -15.280 10.010 3.319 1.00 92.19 113 TRP A N 1
ATOM 899 C CA . TRP A 1 113 ? -14.628 8.707 3.346 1.00 92.19 113 TRP A CA 1
ATOM 900 C C . TRP A 1 113 ? -14.525 8.180 4.780 1.00 92.19 113 TRP A C 1
ATOM 902 O O . TRP A 1 113 ? -14.957 7.058 5.058 1.00 92.19 113 TRP A O 1
ATOM 912 N N . PHE A 1 114 ? -14.042 9.001 5.721 1.00 92.25 114 PHE A N 1
ATOM 913 C CA . PHE A 1 114 ? -13.972 8.600 7.129 1.00 92.25 114 PHE A CA 1
ATOM 914 C C . PHE A 1 114 ? -15.360 8.304 7.701 1.00 92.25 114 PHE A C 1
ATOM 916 O O . PHE A 1 114 ? -15.536 7.266 8.338 1.00 92.25 114 PHE A O 1
ATOM 923 N N . ASN A 1 115 ? -16.366 9.143 7.430 1.00 91.50 115 ASN A N 1
ATOM 924 C CA . ASN A 1 115 ? -17.749 8.913 7.865 1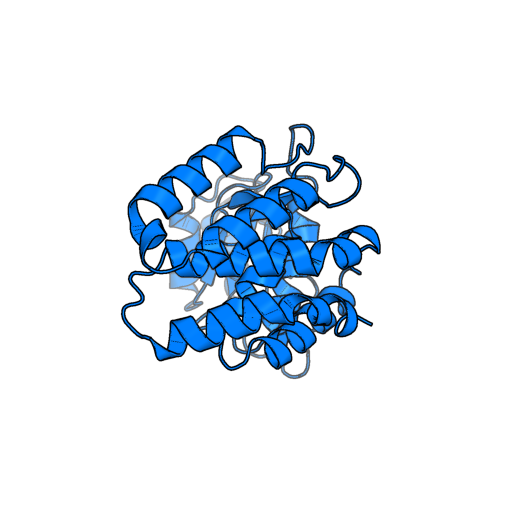.00 91.50 115 ASN A CA 1
ATOM 925 C C . ASN A 1 115 ? -18.303 7.569 7.365 1.00 91.50 115 ASN A C 1
ATOM 927 O O . ASN A 1 115 ? -18.942 6.839 8.130 1.00 91.50 115 ASN A O 1
ATOM 931 N N . GLN A 1 116 ? -18.027 7.210 6.109 1.00 92.19 116 GLN A N 1
ATOM 932 C CA . GLN A 1 116 ? -18.402 5.910 5.549 1.00 92.19 116 GLN A CA 1
ATOM 933 C C . GLN A 1 116 ? -17.695 4.759 6.275 1.00 92.19 116 GLN A C 1
ATOM 935 O O . GLN A 1 116 ? -18.340 3.759 6.610 1.00 92.19 116 GLN A O 1
ATOM 940 N N . GLN A 1 117 ? -16.402 4.903 6.582 1.00 91.12 117 GLN A N 1
ATOM 941 C CA . GLN A 1 117 ? -15.669 3.892 7.345 1.00 91.12 117 GLN A CA 1
ATOM 942 C C . GLN A 1 117 ? -16.195 3.751 8.777 1.00 91.12 117 GLN A C 1
ATOM 944 O O . GLN A 1 117 ? -16.414 2.626 9.226 1.00 91.12 117 GLN A O 1
ATOM 949 N N . TYR A 1 118 ? -16.493 4.851 9.478 1.00 91.06 118 TYR A N 1
ATOM 950 C CA . TYR A 1 118 ? -17.126 4.781 10.798 1.00 91.06 118 TYR A CA 1
ATOM 951 C C . TYR A 1 118 ? -18.461 4.059 10.743 1.00 91.06 118 TYR A C 1
ATOM 953 O O . TYR A 1 118 ? -18.700 3.189 11.572 1.00 91.06 118 TYR A O 1
ATOM 961 N N . ALA A 1 119 ? -19.324 4.384 9.779 1.00 89.69 119 ALA A N 1
ATOM 962 C CA . ALA A 1 119 ? -20.609 3.710 9.629 1.00 89.69 119 ALA A CA 1
ATOM 963 C C . ALA A 1 119 ? -20.424 2.200 9.402 1.00 89.69 119 ALA A C 1
ATOM 965 O O . ALA A 1 119 ? -21.113 1.395 10.029 1.00 89.69 119 ALA A O 1
ATOM 966 N N . SER A 1 120 ? -19.451 1.814 8.570 1.00 88.06 120 SER A N 1
ATOM 967 C CA . SER A 1 120 ? -19.090 0.414 8.323 1.00 88.06 120 SER A CA 1
ATOM 968 C C . SER A 1 120 ? -18.651 -0.303 9.606 1.00 88.06 120 SER A C 1
ATOM 970 O O . SER A 1 120 ? -19.229 -1.332 9.962 1.00 88.06 120 SER A O 1
ATOM 972 N N . VAL A 1 121 ? -17.715 0.282 10.362 1.00 86.00 121 VAL A N 1
ATOM 973 C CA . VAL A 1 121 ? -17.245 -0.270 11.646 1.00 86.00 121 VAL A CA 1
ATOM 974 C C . VAL A 1 121 ? -18.381 -0.326 12.668 1.00 86.00 121 VAL A C 1
ATOM 976 O O . VAL A 1 121 ? -18.521 -1.320 13.383 1.00 86.00 121 VAL A O 1
ATOM 979 N N . ILE A 1 122 ? -19.223 0.713 12.728 1.00 85.25 122 ILE A N 1
ATOM 980 C CA . ILE A 1 122 ? -20.348 0.785 13.661 1.00 85.25 122 ILE A CA 1
ATOM 981 C C . ILE A 1 122 ? -21.331 -0.362 13.412 1.00 85.25 122 ILE A C 1
ATOM 983 O O . ILE A 1 122 ? -21.740 -1.042 14.353 1.00 85.25 122 ILE A O 1
ATOM 987 N N . ASN A 1 123 ? -21.683 -0.570 12.145 1.00 83.69 123 ASN A N 1
ATOM 988 C CA . ASN A 1 123 ? -22.669 -1.562 11.737 1.00 83.69 123 ASN A CA 1
ATOM 989 C C . ASN A 1 123 ? -22.147 -2.998 11.864 1.00 83.69 123 ASN A C 1
ATOM 991 O O . ASN A 1 123 ? -22.939 -3.896 12.137 1.00 83.69 123 ASN A O 1
ATOM 995 N N . LYS A 1 124 ? -20.840 -3.220 11.666 1.00 78.88 124 LYS A N 1
ATOM 996 C CA . LYS A 1 124 ? -20.254 -4.567 11.678 1.00 78.88 124 LYS A CA 1
ATOM 997 C C . LYS A 1 124 ? -19.690 -4.998 13.031 1.00 78.88 124 LYS A C 1
ATOM 999 O O . LYS A 1 124 ? -19.909 -6.134 13.431 1.00 78.88 124 LYS A O 1
ATOM 1004 N N . LYS A 1 125 ? -18.916 -4.140 13.707 1.00 71.31 125 LYS A N 1
ATOM 1005 C CA . LYS A 1 125 ? -17.993 -4.577 14.776 1.00 71.31 125 LYS A CA 1
ATOM 1006 C C . LYS A 1 125 ? -17.948 -3.682 16.025 1.00 71.31 125 LYS A C 1
ATOM 1008 O O . LYS A 1 125 ? -17.181 -3.978 16.940 1.00 71.31 125 LYS A O 1
ATOM 1013 N N . LYS A 1 126 ? -18.777 -2.626 16.127 1.00 63.94 126 LYS A N 1
ATOM 1014 C CA . LYS A 1 126 ? -18.750 -1.657 17.254 1.00 63.94 126 LYS A CA 1
ATOM 1015 C C . LYS A 1 126 ? -18.751 -2.293 18.634 1.00 63.94 126 LYS A C 1
ATOM 1017 O O . LYS A 1 126 ? -18.021 -1.850 19.513 1.00 63.94 126 LYS A O 1
ATOM 1022 N N . ASN A 1 127 ? -19.634 -3.270 18.823 1.00 63.50 127 ASN A N 1
ATOM 1023 C CA . ASN A 1 127 ? -19.861 -3.878 20.129 1.00 63.50 127 ASN A CA 1
ATOM 1024 C C . ASN A 1 127 ? -18.755 -4.872 20.495 1.00 63.50 127 ASN A C 1
ATOM 1026 O O . ASN A 1 127 ? -18.602 -5.179 21.671 1.00 63.50 127 ASN A O 1
ATOM 1030 N N . SER A 1 128 ? -17.989 -5.335 19.506 1.00 68.81 128 SER A N 1
ATOM 1031 C CA . SER A 1 128 ? -16.918 -6.307 19.696 1.00 68.81 128 SER A CA 1
ATOM 1032 C C . SER A 1 128 ? -15.569 -5.621 19.924 1.00 68.81 128 SER A C 1
ATOM 1034 O O . SER A 1 128 ? -14.819 -6.064 20.783 1.00 68.81 128 SER A O 1
ATOM 1036 N N . TYR A 1 129 ? -15.278 -4.504 19.235 1.00 75.50 129 TYR A N 1
ATOM 1037 C CA . TYR A 1 129 ? -13.932 -3.901 19.240 1.00 75.50 129 TYR A CA 1
ATOM 1038 C C . TYR A 1 129 ? -13.948 -2.359 19.293 1.00 75.50 129 TYR A C 1
ATOM 1040 O O . TYR A 1 129 ? -13.749 -1.689 18.273 1.00 75.50 129 TYR A O 1
ATOM 1048 N N . PRO A 1 130 ? -14.140 -1.748 20.480 1.00 80.81 130 PRO A N 1
ATOM 1049 C CA . PRO A 1 130 ? -14.128 -0.289 20.652 1.00 80.81 130 PRO A CA 1
ATOM 1050 C C . PRO A 1 130 ? -12.832 0.390 20.181 1.00 80.81 130 PRO A C 1
ATOM 1052 O O . PRO A 1 130 ? -12.859 1.545 19.746 1.00 80.81 130 PRO A O 1
ATOM 1055 N N . PHE A 1 131 ? -11.701 -0.325 20.223 1.00 82.88 131 PHE A N 1
ATOM 1056 C CA . PHE A 1 131 ? -10.411 0.197 19.776 1.00 82.88 131 PHE A CA 1
ATOM 1057 C C . PHE A 1 131 ? -10.398 0.533 18.277 1.00 82.88 131 PHE A C 1
ATOM 1059 O O . PHE A 1 131 ? -9.687 1.456 17.886 1.00 82.88 131 PHE A O 1
ATOM 1066 N N . LEU A 1 132 ? -11.197 -0.139 17.436 1.00 84.88 132 LEU A N 1
ATOM 1067 C CA . LEU A 1 132 ? -11.278 0.154 15.998 1.00 84.88 132 LEU A CA 1
ATOM 1068 C C . LEU A 1 132 ? -11.749 1.585 15.733 1.00 84.88 132 LEU A C 1
ATOM 1070 O O . LEU A 1 132 ? -11.155 2.297 14.929 1.00 84.88 132 LEU A O 1
ATOM 1074 N N . LEU A 1 133 ? -12.793 2.019 16.445 1.00 87.38 133 LEU A N 1
ATOM 1075 C CA . LEU A 1 133 ? -13.332 3.374 16.318 1.00 87.38 133 LEU A CA 1
ATOM 1076 C C . LEU A 1 133 ? -12.345 4.420 16.834 1.00 87.38 133 LEU A C 1
ATOM 1078 O O . LEU A 1 133 ? -12.181 5.460 16.204 1.00 87.38 133 LEU A O 1
ATOM 1082 N N . SER A 1 134 ? -11.674 4.129 17.952 1.00 88.56 134 SER A N 1
ATOM 1083 C CA . SER A 1 134 ? -10.638 5.006 18.507 1.00 88.56 134 SER A CA 1
ATOM 1084 C C . SER A 1 134 ? -9.484 5.200 17.518 1.00 88.56 134 SER A C 1
ATOM 1086 O O . SER A 1 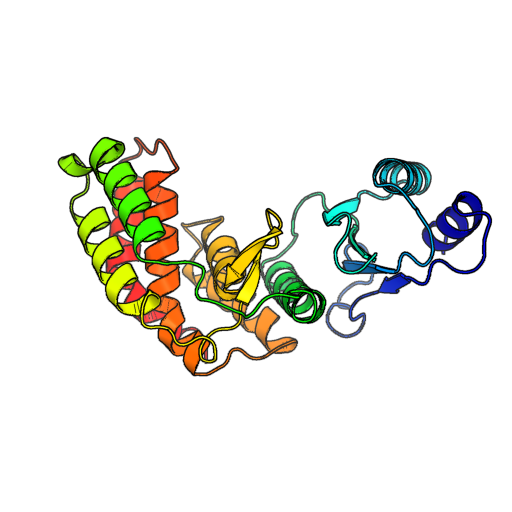134 ? -9.105 6.327 17.214 1.00 88.56 134 SER A O 1
ATOM 1088 N N . ASN A 1 135 ? -8.981 4.105 16.937 1.00 88.31 135 ASN A N 1
ATOM 1089 C CA . ASN A 1 135 ? -7.907 4.152 15.948 1.00 88.31 135 ASN A CA 1
ATOM 1090 C C . ASN A 1 135 ? -8.328 4.882 14.669 1.00 88.31 135 ASN A C 1
ATOM 1092 O O . ASN A 1 135 ? -7.566 5.711 14.180 1.00 88.31 135 ASN A O 1
ATOM 1096 N N . LEU A 1 136 ? -9.538 4.629 14.156 1.00 90.94 136 LEU A N 1
ATOM 1097 C CA . LEU A 1 136 ? -10.052 5.334 12.980 1.00 90.94 136 LEU A CA 1
ATOM 1098 C C . LEU A 1 136 ? -10.175 6.844 13.232 1.00 90.94 136 LEU A C 1
ATOM 1100 O O . LEU A 1 136 ? -9.882 7.637 12.340 1.00 90.94 136 LEU A O 1
ATOM 1104 N N . PHE A 1 137 ? -10.535 7.237 14.455 1.00 91.12 137 PHE A N 1
ATOM 1105 C CA . PHE A 1 137 ? -10.561 8.635 14.877 1.00 91.12 137 PHE A CA 1
ATOM 1106 C C . PHE A 1 137 ? -9.190 9.279 14.926 1.00 91.12 137 PHE A C 1
ATOM 1108 O O . PHE A 1 137 ? -9.013 10.364 14.372 1.00 91.12 137 PHE A O 1
ATOM 1115 N N . THR A 1 138 ? -8.203 8.599 15.498 1.00 90.00 138 THR A N 1
ATOM 1116 C CA . THR A 1 138 ? -6.815 9.062 15.441 1.00 90.00 138 THR A CA 1
ATOM 1117 C C . THR A 1 138 ? -6.340 9.211 13.993 1.00 90.00 138 THR A C 1
ATOM 1119 O O . THR A 1 138 ? -5.816 10.260 13.628 1.00 90.00 138 THR A O 1
ATOM 1122 N N . CYS A 1 139 ? -6.594 8.214 13.139 1.00 91.69 139 CYS A N 1
ATOM 1123 C CA . CYS A 1 139 ? -6.236 8.276 11.723 1.00 91.69 139 CYS A CA 1
ATOM 1124 C C . CYS A 1 139 ? -6.918 9.443 11.007 1.00 91.69 139 CYS A C 1
ATOM 1126 O O . CYS A 1 139 ? -6.257 10.128 10.237 1.00 91.69 139 CYS A O 1
ATOM 1128 N N . GLN A 1 140 ? -8.202 9.703 11.270 1.00 92.56 140 GLN A N 1
ATOM 1129 C CA . GLN A 1 140 ? -8.894 10.860 10.708 1.00 92.56 140 GLN A CA 1
ATOM 1130 C C . GLN A 1 140 ? -8.178 12.154 11.082 1.00 92.56 140 GLN A C 1
ATOM 1132 O O . GLN A 1 140 ? -7.847 12.927 10.194 1.00 92.56 140 GLN A O 1
ATOM 1137 N N . GLN A 1 141 ? -7.889 12.362 12.369 1.00 91.00 141 GLN A N 1
ATOM 1138 C CA . GLN A 1 141 ? -7.226 13.580 12.835 1.00 91.00 141 GLN A CA 1
ATOM 1139 C C . GLN A 1 141 ? -5.843 13.793 12.212 1.00 91.00 141 GLN A C 1
ATOM 1141 O O . GLN A 1 141 ? -5.482 14.933 11.947 1.00 91.00 141 GLN A O 1
ATOM 1146 N N . GLU A 1 142 ? -5.077 12.723 11.994 1.00 89.25 142 GLU A N 1
ATOM 1147 C CA . GLU A 1 142 ? -3.711 12.819 11.471 1.00 89.25 142 GLU A CA 1
ATOM 1148 C C . GLU A 1 142 ? -3.655 12.885 9.941 1.00 89.25 142 GLU A C 1
ATOM 1150 O O . GLU A 1 142 ? -2.835 13.615 9.387 1.00 89.25 142 GLU A O 1
ATOM 1155 N N . ILE A 1 143 ? -4.513 12.125 9.254 1.00 90.62 143 ILE A N 1
ATOM 1156 C CA . ILE A 1 143 ? -4.483 11.984 7.795 1.00 90.62 143 ILE A CA 1
ATOM 1157 C C . ILE A 1 143 ? -5.298 13.084 7.124 1.00 90.62 143 ILE A C 1
ATOM 1159 O O . ILE A 1 143 ? -4.855 13.598 6.103 1.00 90.62 143 ILE A O 1
ATOM 1163 N N . SER A 1 144 ? -6.444 13.507 7.676 1.00 84.31 144 SER A N 1
ATOM 1164 C CA . SER A 1 144 ? -7.274 14.543 7.03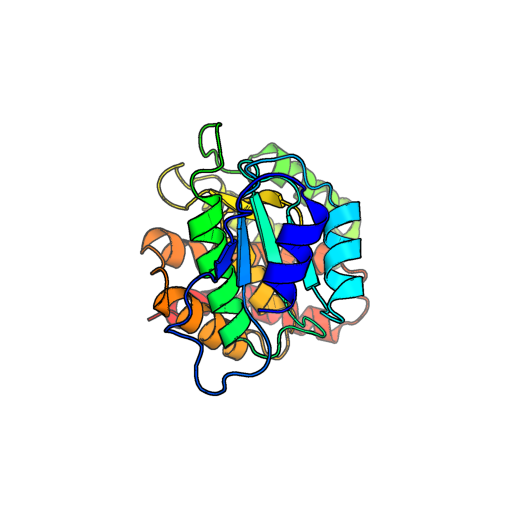6 1.00 84.31 144 SER A CA 1
ATOM 1165 C C . SER A 1 144 ? -6.609 15.923 7.025 1.00 84.31 144 SER A C 1
ATOM 1167 O O . SER A 1 144 ? -7.079 16.827 6.342 1.00 84.31 144 SER A O 1
ATOM 1169 N N . THR A 1 145 ? -5.551 16.100 7.818 1.00 82.50 145 THR A N 1
ATOM 1170 C CA . THR A 1 145 ? -4.748 17.326 7.887 1.00 82.50 145 THR A CA 1
ATOM 1171 C C . THR A 1 145 ? -3.490 17.277 7.026 1.00 82.50 145 THR A C 1
ATOM 1173 O O . THR A 1 145 ? -2.719 18.230 7.059 1.00 82.50 145 THR A O 1
ATOM 1176 N N . ILE A 1 146 ? -3.241 16.171 6.315 1.00 86.56 146 ILE A N 1
ATOM 1177 C CA . ILE A 1 146 ? -2.111 16.072 5.390 1.00 86.56 146 ILE A CA 1
ATOM 1178 C C . ILE A 1 146 ? -2.367 17.035 4.234 1.00 86.56 146 ILE A C 1
ATOM 1180 O O . ILE A 1 146 ? -3.356 16.887 3.510 1.00 86.56 146 ILE A O 1
ATOM 1184 N N . ASP A 1 147 ? -1.469 18.006 4.082 1.00 80.62 147 ASP A N 1
ATOM 1185 C CA . ASP A 1 147 ? -1.485 18.940 2.961 1.00 80.62 147 ASP A CA 1
ATOM 1186 C C . ASP A 1 147 ? -1.095 18.218 1.661 1.00 80.62 147 ASP A C 1
ATOM 1188 O O . ASP A 1 147 ? -0.280 17.291 1.664 1.00 80.62 147 ASP A O 1
ATOM 1192 N N . ASP A 1 148 ? -1.614 18.701 0.528 1.00 71.31 148 ASP A N 1
ATOM 1193 C CA . ASP A 1 148 ? -1.424 18.123 -0.817 1.00 71.31 148 ASP A CA 1
ATOM 1194 C C . ASP A 1 148 ? 0.059 17.974 -1.245 1.00 71.31 148 ASP A C 1
ATOM 1196 O O . ASP A 1 148 ? 0.365 17.312 -2.234 1.00 71.31 148 ASP A O 1
ATOM 1200 N N . ASN A 1 149 ? 1.001 18.593 -0.524 1.00 77.75 149 ASN A N 1
ATOM 1201 C CA . ASN A 1 149 ? 2.441 18.553 -0.796 1.00 77.75 149 ASN A CA 1
ATOM 1202 C C . ASN A 1 149 ? 3.265 17.708 0.196 1.00 77.75 149 ASN A C 1
ATOM 1204 O O . ASN A 1 149 ? 4.468 17.559 -0.018 1.00 77.75 149 ASN A O 1
ATOM 1208 N N . GLN A 1 150 ? 2.661 17.190 1.269 1.00 84.06 150 GLN A N 1
ATOM 1209 C CA . GLN A 1 150 ? 3.371 16.446 2.318 1.00 84.06 150 GLN A CA 1
ATOM 1210 C C . GLN A 1 150 ? 3.532 14.964 1.965 1.00 84.06 150 GLN A C 1
ATOM 1212 O O . GLN A 1 150 ? 4.578 14.370 2.220 1.00 84.06 150 GLN A O 1
ATOM 1217 N N . VAL A 1 151 ? 2.506 14.363 1.360 1.00 86.94 151 VAL A N 1
ATOM 1218 C CA . VAL A 1 151 ? 2.501 12.947 0.973 1.00 86.94 151 VAL A CA 1
ATOM 1219 C C . VAL A 1 151 ? 2.043 12.828 -0.471 1.00 86.94 151 VAL A C 1
ATOM 1221 O O . VAL A 1 151 ? 1.024 13.394 -0.862 1.00 86.94 151 VAL A O 1
ATOM 1224 N N . GLU A 1 152 ? 2.789 12.076 -1.276 1.00 86.88 152 GLU A N 1
ATOM 1225 C CA . GLU A 1 152 ? 2.483 11.954 -2.698 1.00 86.88 152 GLU A CA 1
ATOM 1226 C C . GLU A 1 152 ? 1.278 11.051 -2.964 1.00 86.88 152 GLU A C 1
ATOM 1228 O O . GLU A 1 152 ? 1.211 9.900 -2.515 1.00 86.88 152 GLU A O 1
ATOM 1233 N N . CYS A 1 153 ? 0.356 11.570 -3.776 1.00 86.25 153 CYS A N 1
ATOM 1234 C CA . CYS A 1 153 ? -0.756 10.805 -4.321 1.00 86.25 153 CYS A CA 1
ATOM 1235 C C . CYS A 1 153 ? -0.385 10.133 -5.646 1.00 86.25 153 CYS A C 1
ATOM 1237 O O . CYS A 1 153 ? 0.401 10.640 -6.451 1.00 86.25 153 CYS A O 1
ATOM 1239 N N . GLY A 1 154 ? -1.020 8.998 -5.885 1.00 85.00 154 GLY A N 1
ATOM 1240 C CA . GLY A 1 154 ? -0.798 8.116 -7.009 1.00 85.00 154 GLY A CA 1
ATOM 1241 C C . GLY A 1 154 ? -1.989 7.223 -7.276 1.00 85.00 154 GLY A C 1
ATOM 1242 O O . GLY A 1 154 ? -3.072 7.426 -6.734 1.00 85.00 154 GLY A O 1
ATOM 1243 N N . LEU A 1 155 ? -1.763 6.214 -8.105 1.00 80.31 155 LEU A N 1
ATOM 1244 C CA . LEU A 1 155 ? -2.696 5.113 -8.296 1.00 80.31 155 LEU A CA 1
ATOM 1245 C C . LEU A 1 155 ? -2.211 3.940 -7.446 1.00 80.31 155 LEU A C 1
ATOM 1247 O O . LEU A 1 155 ? -1.020 3.647 -7.477 1.00 80.31 155 LEU A O 1
ATOM 1251 N N . LEU A 1 156 ? -3.099 3.287 -6.698 1.00 78.75 156 LEU A N 1
ATOM 1252 C CA . LEU A 1 156 ? -2.760 2.071 -5.955 1.00 78.75 156 LEU A CA 1
ATOM 1253 C C . LEU A 1 156 ? -2.377 0.948 -6.920 1.00 78.75 156 LEU A C 1
ATOM 1255 O O . LEU A 1 156 ? -3.099 0.708 -7.892 1.00 78.75 156 LEU A O 1
ATOM 1259 N N . TRP A 1 157 ? -1.317 0.198 -6.610 1.00 75.81 157 TRP A N 1
ATOM 1260 C CA . TRP A 1 157 ? -0.846 -0.907 -7.464 1.00 75.81 157 TRP A CA 1
ATOM 1261 C C . TRP A 1 157 ? -1.874 -2.033 -7.648 1.00 75.81 157 TRP A C 1
ATOM 1263 O O . TRP A 1 157 ? -1.813 -2.783 -8.620 1.00 75.81 157 TRP A O 1
ATOM 1273 N N . SER A 1 158 ? -2.792 -2.186 -6.691 1.00 71.81 158 SER A N 1
ATOM 1274 C CA . SER A 1 158 ? -3.720 -3.319 -6.633 1.00 71.81 158 SER A CA 1
ATOM 1275 C C . SER A 1 158 ? -5.009 -3.110 -7.429 1.00 71.81 158 SER A C 1
ATOM 1277 O O . SER A 1 158 ? -5.602 -4.079 -7.901 1.00 71.81 158 SER A O 1
ATOM 1279 N N . ASN A 1 159 ? -5.480 -1.867 -7.552 1.00 71.25 159 ASN A N 1
ATOM 1280 C CA . ASN A 1 159 ? -6.797 -1.576 -8.123 1.00 71.25 159 ASN A CA 1
ATOM 1281 C C . ASN A 1 159 ? -6.876 -0.256 -8.909 1.00 71.25 159 ASN A C 1
ATOM 1283 O O . ASN A 1 159 ? -7.968 0.125 -9.332 1.00 71.25 159 ASN A O 1
ATOM 1287 N N . ASN A 1 160 ? -5.750 0.440 -9.095 1.00 70.06 160 ASN A N 1
ATOM 1288 C CA . ASN A 1 160 ? -5.638 1.705 -9.821 1.00 70.06 160 ASN A CA 1
ATOM 1289 C C . ASN A 1 160 ? -6.570 2.818 -9.313 1.00 70.06 160 ASN A C 1
ATOM 1291 O O . ASN A 1 160 ? -6.884 3.753 -10.049 1.00 70.06 160 ASN A O 1
ATOM 1295 N N . GLN A 1 161 ? -7.024 2.744 -8.060 1.00 80.00 161 GLN A N 1
ATOM 1296 C CA . GLN A 1 161 ? -7.738 3.849 -7.429 1.00 80.00 161 GLN A CA 1
ATOM 1297 C C . GLN A 1 161 ? -6.745 4.904 -6.955 1.00 80.00 161 GLN A C 1
ATOM 1299 O O . GLN A 1 161 ? -5.641 4.578 -6.516 1.00 80.00 161 GLN A O 1
ATOM 1304 N N . GLN A 1 162 ? -7.141 6.174 -7.029 1.00 82.94 162 GLN A N 1
ATOM 1305 C CA . GLN A 1 162 ? -6.321 7.253 -6.499 1.00 82.94 162 GLN A CA 1
ATOM 1306 C C . GLN A 1 162 ? -6.159 7.089 -4.983 1.00 82.94 162 GLN A C 1
ATOM 1308 O O . GLN A 1 162 ? -7.144 6.965 -4.258 1.00 82.94 162 GLN A O 1
ATOM 1313 N N . SER A 1 163 ? -4.917 7.097 -4.510 1.00 88.12 163 SER A N 1
ATOM 1314 C CA . SER A 1 163 ? -4.582 7.042 -3.087 1.00 88.12 163 SER A CA 1
ATOM 1315 C C . SER A 1 163 ? -3.170 7.586 -2.837 1.00 88.12 163 SER A C 1
ATOM 1317 O O . SER A 1 163 ? -2.508 8.035 -3.768 1.00 88.12 163 SER A O 1
ATOM 1319 N N . PHE A 1 164 ? -2.675 7.532 -1.602 1.00 89.69 164 PHE A N 1
ATOM 1320 C CA . PHE A 1 164 ? -1.267 7.807 -1.306 1.00 89.69 164 PHE A CA 1
ATOM 1321 C C . PHE A 1 164 ? -0.388 6.584 -1.604 1.00 89.69 164 PHE A C 1
ATOM 1323 O O . PHE A 1 164 ? -0.736 5.472 -1.211 1.00 89.69 164 PHE A O 1
ATOM 1330 N N . TYR A 1 165 ? 0.792 6.775 -2.207 1.00 88.50 165 TYR A N 1
ATOM 1331 C CA . TYR A 1 165 ? 1.712 5.660 -2.512 1.00 88.50 165 TYR A CA 1
ATOM 1332 C C . TYR A 1 165 ? 2.175 4.888 -1.274 1.00 88.50 165 TYR A C 1
ATOM 1334 O O . TYR A 1 165 ? 2.451 3.693 -1.344 1.00 88.50 165 TYR A O 1
ATOM 1342 N N . ILE A 1 166 ? 2.245 5.555 -0.123 1.00 89.75 166 ILE A N 1
ATOM 1343 C CA . ILE A 1 166 ? 2.615 4.921 1.145 1.00 89.75 166 ILE A CA 1
ATOM 1344 C C . ILE A 1 166 ? 1.621 3.826 1.574 1.00 89.75 166 ILE A C 1
ATOM 1346 O O . ILE A 1 166 ? 2.002 2.897 2.283 1.00 89.75 166 ILE A O 1
ATOM 1350 N N . ILE A 1 167 ? 0.368 3.883 1.107 1.00 89.88 167 ILE A N 1
ATOM 1351 C CA . ILE A 1 167 ? -0.622 2.829 1.355 1.00 89.88 167 ILE A CA 1
ATOM 1352 C C . ILE A 1 167 ? -0.185 1.521 0.707 1.00 89.88 167 ILE A C 1
ATOM 1354 O O . ILE A 1 167 ? -0.256 0.484 1.355 1.00 89.88 167 ILE A O 1
ATOM 1358 N N . ASP A 1 168 ? 0.323 1.569 -0.524 1.00 86.81 168 ASP A N 1
ATOM 1359 C CA . ASP A 1 168 ? 0.777 0.377 -1.237 1.00 86.81 168 ASP A CA 1
ATOM 1360 C C . ASP A 1 168 ? 1.909 -0.336 -0.485 1.00 86.81 168 ASP A C 1
ATOM 1362 O O . ASP A 1 168 ? 1.883 -1.559 -0.327 1.00 86.81 168 ASP A O 1
ATOM 1366 N N . LEU A 1 169 ? 2.864 0.444 0.036 1.00 89.00 169 LEU A N 1
ATOM 1367 C CA . LEU A 1 169 ? 3.949 -0.049 0.887 1.00 89.00 169 LEU A CA 1
ATOM 1368 C C . LEU A 1 169 ? 3.401 -0.762 2.121 1.00 89.00 169 LEU A C 1
ATOM 1370 O O . LEU A 1 169 ? 3.761 -1.905 2.396 1.00 89.00 169 LEU A O 1
ATOM 1374 N N . ILE A 1 170 ? 2.503 -0.107 2.848 1.00 89.56 170 ILE A N 1
ATOM 1375 C CA . ILE A 1 170 ? 1.966 -0.623 4.107 1.00 89.56 170 ILE A CA 1
ATOM 1376 C C . ILE A 1 170 ? 1.102 -1.862 3.878 1.00 89.56 170 ILE A C 1
ATOM 1378 O O . ILE A 1 170 ? 1.248 -2.849 4.600 1.00 89.56 170 ILE A O 1
ATOM 1382 N N . SER A 1 171 ? 0.239 -1.844 2.862 1.00 86.12 171 SER A N 1
ATOM 1383 C CA . SER A 1 171 ? -0.589 -2.991 2.496 1.00 86.12 171 SER A CA 1
ATOM 1384 C C . SER A 1 171 ? 0.272 -4.200 2.135 1.00 86.12 171 SER A C 1
ATOM 1386 O O . SER A 1 171 ? -0.025 -5.304 2.584 1.00 86.12 171 SER A O 1
ATOM 1388 N N . ALA A 1 172 ? 1.380 -4.001 1.413 1.00 83.25 172 ALA A N 1
ATOM 1389 C CA . ALA A 1 172 ? 2.312 -5.083 1.117 1.00 83.25 172 ALA A CA 1
ATOM 1390 C C . ALA A 1 172 ? 2.932 -5.684 2.391 1.00 83.25 172 ALA A C 1
ATOM 1392 O O . ALA A 1 172 ? 2.987 -6.908 2.522 1.00 83.25 172 ALA A O 1
ATOM 1393 N N . CYS A 1 173 ? 3.316 -4.848 3.360 1.00 83.75 173 CYS A N 1
ATOM 1394 C CA . CYS A 1 173 ? 3.881 -5.300 4.637 1.00 83.75 173 CYS A CA 1
ATOM 1395 C C . CYS A 1 173 ? 2.882 -6.105 5.481 1.00 83.75 173 CYS A C 1
ATOM 1397 O O . CYS A 1 173 ? 3.274 -7.020 6.204 1.00 83.75 173 CYS A O 1
ATOM 1399 N N . LEU A 1 174 ? 1.592 -5.771 5.379 1.00 80.38 174 LEU A N 1
ATOM 1400 C CA . LEU A 1 174 ? 0.503 -6.395 6.134 1.00 80.38 174 LEU A CA 1
ATOM 1401 C C . LEU A 1 174 ? -0.060 -7.668 5.486 1.00 80.38 174 LEU A C 1
ATOM 1403 O O . LEU A 1 174 ? -0.950 -8.289 6.062 1.00 80.38 174 LEU A O 1
ATOM 1407 N N . THR A 1 175 ? 0.470 -8.095 4.334 1.00 75.12 175 THR A N 1
ATOM 1408 C CA . THR A 1 175 ? 0.063 -9.349 3.667 1.00 75.12 175 THR A CA 1
ATOM 1409 C C . THR A 1 175 ? 0.255 -10.571 4.572 1.00 75.12 175 THR A C 1
ATOM 1411 O O . THR A 1 175 ? -0.539 -11.507 4.528 1.00 75.12 175 THR A O 1
ATOM 1414 N N . ASN A 1 176 ? 1.294 -10.562 5.413 1.00 75.69 176 ASN A N 1
ATOM 1415 C CA . ASN A 1 176 ? 1.520 -11.572 6.441 1.00 75.69 176 ASN A CA 1
ATOM 1416 C C . ASN A 1 176 ? 1.757 -10.878 7.784 1.00 75.69 176 ASN A C 1
ATOM 1418 O O . ASN A 1 176 ? 2.835 -10.341 8.049 1.00 75.69 176 ASN A O 1
ATOM 1422 N N . ILE A 1 177 ? 0.721 -10.884 8.618 1.00 74.56 177 ILE A N 1
ATOM 1423 C CA . ILE A 1 177 ? 0.695 -10.114 9.857 1.00 74.56 177 ILE A CA 1
ATOM 1424 C C . ILE A 1 177 ? 1.708 -10.592 10.899 1.00 74.56 177 ILE A C 1
ATOM 1426 O O . ILE A 1 177 ? 2.319 -9.768 11.577 1.00 74.56 177 ILE A O 1
ATOM 1430 N N . ASP A 1 178 ? 1.956 -11.901 10.964 1.00 73.81 178 ASP A N 1
ATOM 1431 C CA . ASP A 1 178 ? 2.888 -12.509 11.920 1.00 73.81 178 ASP A CA 1
ATOM 1432 C C . ASP A 1 178 ? 4.340 -12.086 11.656 1.00 73.81 178 ASP A C 1
ATOM 1434 O O . ASP A 1 178 ? 5.179 -12.101 12.553 1.00 73.81 178 ASP A O 1
ATOM 1438 N N . SER A 1 179 ? 4.634 -11.678 10.419 1.00 77.56 179 SER A N 1
ATOM 1439 C CA . SER A 1 179 ? 5.957 -11.232 9.967 1.00 77.56 179 SER A CA 1
ATOM 1440 C C . SER A 1 179 ? 5.996 -9.742 9.622 1.00 77.56 179 SER A C 1
ATOM 1442 O O . SER A 1 179 ? 6.976 -9.273 9.049 1.00 77.56 179 SER A O 1
ATOM 1444 N N . PHE A 1 180 ? 4.973 -8.968 10.006 1.00 80.19 180 PHE A N 1
ATOM 1445 C CA . PHE A 1 180 ? 4.833 -7.554 9.645 1.00 80.19 180 PHE A CA 1
ATOM 1446 C C . PHE A 1 180 ? 6.101 -6.724 9.911 1.00 80.19 180 PHE A C 1
ATOM 1448 O O . PHE A 1 180 ? 6.521 -5.962 9.045 1.00 80.19 180 PHE A O 1
ATOM 1455 N N . ILE A 1 181 ? 6.730 -6.887 11.082 1.00 76.75 181 ILE A N 1
ATOM 1456 C CA . ILE A 1 181 ? 7.909 -6.099 11.488 1.00 76.75 181 ILE A CA 1
ATOM 1457 C C . ILE A 1 181 ? 9.135 -6.394 10.613 1.00 76.75 181 ILE A C 1
ATOM 1459 O O . ILE A 1 181 ? 9.888 -5.476 10.282 1.00 76.75 181 ILE A O 1
ATOM 1463 N N . ASP A 1 182 ? 9.350 -7.653 10.247 1.00 77.25 182 ASP A N 1
ATOM 1464 C CA . ASP A 1 182 ? 10.480 -8.030 9.395 1.00 77.25 182 ASP A CA 1
ATOM 1465 C C . ASP A 1 182 ? 10.185 -7.663 7.934 1.00 77.25 182 ASP A C 1
ATOM 1467 O O . ASP A 1 182 ? 11.025 -7.074 7.253 1.00 77.25 182 ASP A O 1
ATOM 1471 N N . ASN A 1 183 ? 8.942 -7.878 7.489 1.00 83.56 183 ASN A N 1
ATOM 1472 C CA . ASN A 1 183 ? 8.493 -7.518 6.147 1.00 83.56 183 ASN A CA 1
ATOM 1473 C C . ASN A 1 183 ? 8.613 -6.015 5.887 1.00 83.56 183 ASN A C 1
ATOM 1475 O O . ASN A 1 183 ? 9.089 -5.619 4.824 1.00 83.56 183 ASN A O 1
ATOM 1479 N N . ILE A 1 184 ? 8.215 -5.172 6.846 1.00 85.25 184 ILE A N 1
ATOM 1480 C CA . ILE A 1 184 ? 8.226 -3.721 6.648 1.00 85.25 184 ILE A CA 1
ATOM 1481 C C . ILE A 1 184 ? 9.632 -3.159 6.497 1.00 85.25 184 ILE A C 1
ATOM 1483 O O . ILE A 1 184 ? 9.842 -2.279 5.665 1.00 85.25 184 ILE A O 1
ATOM 1487 N N . LYS A 1 185 ? 10.613 -3.709 7.218 1.00 85.06 185 LYS A N 1
ATOM 1488 C CA . LYS A 1 185 ? 12.018 -3.319 7.053 1.00 85.06 185 LYS A CA 1
ATOM 1489 C C . LYS A 1 185 ? 12.535 -3.677 5.669 1.00 85.06 185 LYS A C 1
ATOM 1491 O O . LYS A 1 185 ? 13.072 -2.813 4.983 1.00 85.06 185 LYS A O 1
ATOM 1496 N N . ASP A 1 186 ? 12.343 -4.924 5.250 1.00 85.25 186 ASP A N 1
ATOM 1497 C CA . ASP A 1 186 ? 12.872 -5.415 3.976 1.00 85.25 186 ASP A CA 1
ATOM 1498 C C . ASP A 1 186 ? 12.232 -4.712 2.773 1.00 85.25 186 ASP A C 1
ATOM 1500 O O . ASP A 1 186 ? 12.927 -4.340 1.824 1.00 85.25 186 ASP A O 1
ATOM 1504 N N . ILE A 1 187 ? 10.909 -4.515 2.811 1.00 88.06 187 ILE A N 1
ATOM 1505 C CA . ILE A 1 187 ? 10.158 -3.837 1.749 1.00 88.06 187 ILE A CA 1
ATOM 1506 C C . ILE A 1 187 ? 10.570 -2.366 1.678 1.00 88.06 187 ILE A C 1
ATOM 1508 O O . ILE A 1 187 ? 10.892 -1.885 0.593 1.00 88.06 187 ILE A O 1
ATOM 1512 N N . ILE A 1 188 ? 10.580 -1.643 2.803 1.00 89.62 188 ILE A N 1
ATOM 1513 C CA . ILE A 1 188 ? 10.912 -0.213 2.788 1.00 89.62 188 ILE A CA 1
ATOM 1514 C C . ILE A 1 188 ? 12.373 0.001 2.399 1.00 89.62 188 ILE A C 1
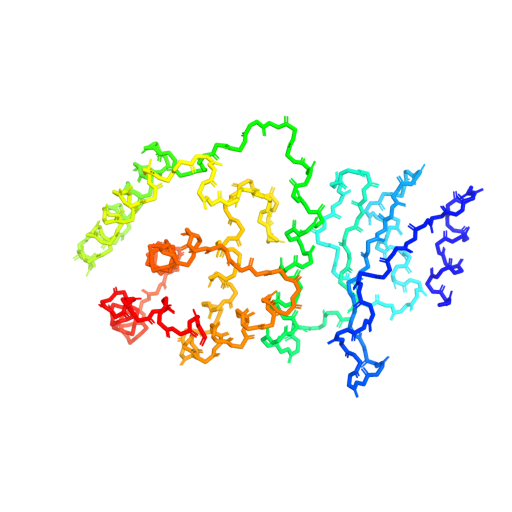ATOM 1516 O O . ILE A 1 188 ? 12.641 0.837 1.543 1.00 89.62 188 ILE A O 1
ATOM 1520 N N . HIS A 1 189 ? 13.311 -0.792 2.924 1.00 88.12 189 HIS A N 1
ATOM 1521 C CA . HIS A 1 189 ? 14.718 -0.648 2.553 1.00 88.12 189 HIS A CA 1
ATOM 1522 C C . HIS A 1 189 ? 14.928 -0.856 1.049 1.00 88.12 189 HIS A C 1
ATOM 1524 O O . HIS A 1 189 ? 15.597 -0.057 0.398 1.00 88.12 189 HIS A O 1
ATOM 1530 N N . ALA A 1 190 ? 14.291 -1.879 0.469 1.00 85.81 190 ALA A N 1
ATOM 1531 C CA . ALA A 1 190 ? 14.332 -2.096 -0.971 1.00 85.81 190 ALA A CA 1
ATOM 1532 C C . ALA A 1 190 ? 13.668 -0.953 -1.754 1.00 85.81 190 ALA A C 1
ATOM 1534 O O . ALA A 1 190 ? 14.184 -0.533 -2.784 1.00 85.81 190 ALA A O 1
ATOM 1535 N N . TYR A 1 191 ? 12.548 -0.415 -1.274 1.00 89.50 191 TYR A N 1
ATOM 1536 C CA . TYR A 1 191 ? 11.904 0.747 -1.885 1.00 89.50 191 TYR A CA 1
ATOM 1537 C C . TYR A 1 191 ? 12.852 1.958 -1.939 1.00 89.50 191 TYR A C 1
ATOM 1539 O O . TYR A 1 191 ? 13.020 2.575 -2.995 1.00 89.50 191 TYR A O 1
ATOM 1547 N N . GLU A 1 192 ? 13.528 2.243 -0.824 1.00 88.75 192 GLU A N 1
ATOM 1548 C CA . GLU A 1 192 ? 14.459 3.365 -0.675 1.00 88.75 192 GLU A CA 1
ATOM 1549 C C . GLU A 1 192 ? 15.760 3.207 -1.477 1.00 88.75 192 GLU A C 1
ATOM 1551 O O . GLU A 1 192 ? 16.380 4.216 -1.815 1.00 88.75 192 GLU A O 1
ATOM 1556 N N . GLU A 1 193 ? 16.142 1.984 -1.878 1.00 86.12 193 GLU A N 1
ATOM 1557 C CA . GLU A 1 193 ? 17.222 1.766 -2.859 1.00 86.12 193 GLU A CA 1
ATOM 1558 C C . GLU A 1 193 ? 16.917 2.435 -4.220 1.00 86.12 193 GLU A C 1
ATOM 1560 O O . GLU A 1 193 ? 17.841 2.704 -4.991 1.00 86.12 193 GLU A O 1
ATOM 1565 N N . ILE A 1 194 ? 15.639 2.692 -4.535 1.00 83.31 194 ILE A N 1
ATOM 1566 C CA . ILE A 1 194 ? 15.191 3.261 -5.817 1.00 83.31 194 ILE A CA 1
ATOM 1567 C C . ILE A 1 194 ? 14.669 4.692 -5.654 1.00 83.31 194 ILE A C 1
ATOM 1569 O O . ILE A 1 194 ? 15.060 5.574 -6.421 1.00 83.31 194 ILE A O 1
ATOM 1573 N N . ILE A 1 195 ? 13.772 4.930 -4.693 1.00 86.12 195 ILE A N 1
ATOM 1574 C CA . ILE A 1 195 ? 13.252 6.267 -4.380 1.00 86.12 195 ILE A CA 1
ATOM 1575 C C . ILE A 1 195 ? 13.134 6.433 -2.859 1.00 86.12 195 ILE A C 1
ATOM 1577 O O . ILE A 1 195 ? 12.412 5.668 -2.220 1.00 86.12 195 ILE A O 1
ATOM 1581 N N . PRO A 1 196 ? 13.813 7.431 -2.263 1.00 89.88 196 PRO A N 1
ATOM 1582 C CA . PRO A 1 196 ? 13.743 7.649 -0.825 1.00 89.88 196 PRO A CA 1
ATOM 1583 C C . PRO A 1 196 ? 12.352 8.133 -0.410 1.00 89.88 196 PRO A C 1
ATOM 1585 O O . PRO A 1 196 ? 11.731 8.934 -1.119 1.00 89.88 196 PRO A O 1
ATOM 1588 N N . LEU A 1 197 ? 11.899 7.696 0.765 1.00 90.31 197 LEU A N 1
ATOM 1589 C CA . LEU A 1 197 ? 10.731 8.286 1.407 1.00 90.31 197 LEU A CA 1
ATOM 1590 C C . LEU A 1 197 ? 11.073 9.692 1.909 1.00 90.31 197 LEU A C 1
ATOM 1592 O O . LEU A 1 197 ? 12.179 9.961 2.386 1.00 90.31 197 LEU A O 1
ATOM 1596 N N . THR A 1 198 ? 10.122 10.617 1.806 1.00 89.69 198 THR A N 1
ATOM 1597 C CA . THR A 1 198 ? 10.297 11.950 2.388 1.00 89.69 198 THR A CA 1
ATOM 1598 C C . THR A 1 198 ? 10.167 11.895 3.912 1.00 89.69 198 THR A C 1
ATOM 1600 O O . THR A 1 198 ? 9.546 10.999 4.485 1.00 89.69 198 THR A O 1
ATOM 1603 N N . ASN A 1 199 ? 10.710 12.902 4.601 1.00 89.25 199 ASN A N 1
ATOM 1604 C CA . ASN A 1 199 ? 10.528 13.024 6.051 1.00 89.25 199 ASN A CA 1
ATOM 1605 C C . ASN A 1 199 ? 9.045 13.129 6.447 1.00 89.25 199 ASN A C 1
ATOM 1607 O O . ASN A 1 199 ? 8.667 12.647 7.514 1.00 89.25 199 ASN A O 1
ATOM 1611 N N . ASP A 1 200 ? 8.220 13.749 5.600 1.00 89.31 200 ASP A N 1
ATOM 1612 C CA . ASP A 1 200 ? 6.781 13.869 5.826 1.00 89.31 200 ASP A CA 1
ATOM 1613 C C . ASP A 1 200 ? 6.084 12.512 5.644 1.00 89.31 200 ASP A C 1
ATOM 1615 O O . ASP A 1 200 ? 5.308 12.103 6.506 1.00 89.31 200 ASP A O 1
ATOM 1619 N N . GLU A 1 201 ? 6.444 11.738 4.616 1.00 89.62 201 GLU A N 1
ATOM 1620 C CA . GLU A 1 201 ? 5.961 10.361 4.438 1.00 89.62 201 GLU A CA 1
ATOM 1621 C C . GLU A 1 201 ? 6.306 9.483 5.652 1.00 89.62 201 GLU A C 1
ATOM 1623 O O . GLU A 1 201 ? 5.429 8.820 6.210 1.00 89.62 201 GLU A O 1
ATOM 1628 N N . ILE A 1 202 ? 7.553 9.541 6.131 1.00 89.06 202 ILE A N 1
ATOM 1629 C CA . ILE A 1 202 ? 8.001 8.794 7.319 1.00 89.06 202 ILE A CA 1
ATOM 1630 C C . ILE A 1 202 ? 7.236 9.237 8.574 1.00 89.06 202 ILE A C 1
ATOM 1632 O O . ILE A 1 202 ? 6.858 8.406 9.403 1.00 89.06 202 ILE A O 1
ATOM 1636 N N . LYS A 1 203 ? 6.977 10.541 8.729 1.00 87.62 203 LYS A N 1
ATOM 1637 C CA . LYS A 1 203 ? 6.235 11.092 9.872 1.00 87.62 203 LYS A CA 1
ATOM 1638 C C . LYS A 1 203 ? 4.807 10.546 9.952 1.00 87.62 203 LYS A C 1
ATOM 1640 O O . LYS A 1 203 ? 4.322 10.336 11.063 1.00 87.62 203 LYS A O 1
ATOM 1645 N N . HIS A 1 204 ? 4.162 10.314 8.808 1.00 88.19 204 HIS A N 1
ATOM 1646 C CA . HIS A 1 204 ? 2.779 9.834 8.718 1.00 88.19 204 HIS A CA 1
ATOM 1647 C C . HIS A 1 204 ? 2.652 8.307 8.591 1.00 88.19 204 HIS A C 1
ATOM 1649 O O . HIS A 1 204 ? 1.540 7.780 8.598 1.00 88.19 204 HIS A O 1
ATOM 1655 N N . LEU A 1 205 ? 3.768 7.579 8.520 1.00 88.12 205 LEU A N 1
ATOM 1656 C CA . LEU A 1 205 ? 3.790 6.136 8.285 1.00 88.12 205 LEU A CA 1
ATOM 1657 C C . LEU A 1 205 ? 3.009 5.350 9.353 1.00 88.12 205 LEU A C 1
ATOM 1659 O O . LEU A 1 205 ? 2.200 4.484 9.019 1.00 88.12 205 LEU A O 1
ATOM 1663 N N . ASP A 1 206 ? 3.158 5.725 10.625 1.00 87.75 206 ASP A N 1
ATOM 1664 C CA . ASP A 1 206 ? 2.413 5.126 11.738 1.00 87.75 206 ASP A CA 1
ATOM 1665 C C . ASP A 1 206 ? 0.884 5.332 11.584 1.00 87.75 206 ASP A C 1
ATOM 1667 O O . ASP A 1 206 ? 0.095 4.421 11.843 1.00 87.75 206 ASP A O 1
ATOM 1671 N N . ALA A 1 207 ? 0.443 6.503 11.108 1.00 89.19 207 ALA A N 1
ATOM 1672 C CA . ALA A 1 207 ? -0.977 6.807 10.899 1.00 89.19 207 ALA A CA 1
ATOM 1673 C C . ALA A 1 207 ? -1.596 5.893 9.834 1.00 89.19 207 ALA A C 1
ATOM 1675 O O . ALA A 1 207 ? -2.698 5.365 10.005 1.00 89.19 207 ALA A O 1
ATOM 1676 N N . PHE A 1 208 ? -0.861 5.673 8.743 1.00 90.75 208 PHE A N 1
ATOM 1677 C CA . PHE A 1 208 ? -1.299 4.820 7.647 1.00 90.75 208 PHE A CA 1
ATOM 1678 C C . PHE A 1 208 ? -1.248 3.329 7.999 1.00 90.75 208 PHE A C 1
ATOM 1680 O O . PHE A 1 208 ? -2.146 2.592 7.594 1.00 90.75 208 PHE A O 1
ATOM 1687 N N . VAL A 1 209 ? -0.266 2.877 8.791 1.00 89.31 209 VAL A N 1
ATOM 1688 C CA . VAL A 1 209 ? -0.230 1.496 9.311 1.00 89.31 209 VAL A CA 1
ATOM 1689 C C . VAL A 1 209 ? -1.457 1.240 10.174 1.00 89.31 209 VAL A C 1
ATOM 1691 O O . VAL A 1 209 ? -2.175 0.264 9.962 1.00 89.31 209 VAL A O 1
ATOM 1694 N N . ARG A 1 210 ? -1.745 2.157 11.102 1.00 88.75 210 ARG A N 1
ATOM 1695 C CA . ARG A 1 210 ? -2.929 2.087 11.962 1.00 88.75 210 ARG A CA 1
ATOM 1696 C C . ARG A 1 210 ? -4.218 2.056 11.141 1.00 88.75 210 ARG A C 1
ATOM 1698 O O . ARG A 1 210 ? -5.086 1.230 11.417 1.00 88.75 210 ARG A O 1
ATOM 1705 N N . LEU A 1 211 ? -4.319 2.890 10.102 1.00 90.94 211 LEU A N 1
ATOM 1706 C CA . LEU A 1 211 ? -5.471 2.895 9.201 1.00 90.94 211 LEU A CA 1
ATOM 1707 C C . LEU A 1 211 ? -5.641 1.539 8.507 1.00 90.94 211 LEU A C 1
ATOM 1709 O O . LEU A 1 211 ? -6.734 0.980 8.519 1.00 90.94 211 LEU A O 1
ATOM 1713 N N . GLN A 1 212 ? -4.568 0.987 7.938 1.00 88.38 212 GLN A N 1
ATOM 1714 C CA . GLN A 1 212 ? -4.626 -0.289 7.225 1.00 88.38 212 GLN A CA 1
ATOM 1715 C C . GLN A 1 212 ? -4.977 -1.463 8.142 1.00 88.38 212 GLN A C 1
ATOM 1717 O O . GLN A 1 212 ? -5.776 -2.309 7.750 1.00 88.38 212 GLN A O 1
ATOM 1722 N N . LEU A 1 213 ? -4.479 -1.485 9.380 1.00 86.31 213 LEU A N 1
ATOM 1723 C CA . LEU A 1 213 ? -4.868 -2.490 10.376 1.00 86.31 213 LEU A CA 1
ATOM 1724 C C . LEU A 1 213 ? -6.372 -2.424 10.697 1.00 86.31 213 LEU A C 1
ATOM 1726 O O . LEU A 1 213 ? -7.042 -3.458 10.728 1.00 86.31 213 LEU A O 1
ATOM 1730 N N . VAL A 1 214 ? -6.924 -1.215 10.872 1.00 86.38 214 VAL A N 1
ATOM 1731 C CA . VAL A 1 214 ? -8.369 -1.010 11.084 1.00 86.38 214 VAL A CA 1
ATOM 1732 C C . VAL A 1 214 ? -9.179 -1.499 9.882 1.00 86.38 214 VAL A C 1
ATOM 1734 O O . VAL A 1 214 ? -10.181 -2.195 10.056 1.00 86.38 214 VAL A O 1
ATOM 1737 N N . LEU A 1 215 ? -8.755 -1.154 8.663 1.00 85.38 215 LEU A N 1
ATOM 1738 C CA . LEU A 1 215 ? -9.437 -1.573 7.438 1.00 85.38 215 LEU A CA 1
ATOM 1739 C C . LEU A 1 215 ? -9.378 -3.093 7.247 1.00 85.38 215 LEU A C 1
ATOM 1741 O O . LEU A 1 215 ? -10.398 -3.699 6.915 1.00 85.38 215 LEU A O 1
ATOM 1745 N N . LEU A 1 216 ? -8.230 -3.720 7.518 1.00 82.31 216 LEU A N 1
ATOM 1746 C CA . LEU A 1 216 ? -8.046 -5.168 7.442 1.00 82.31 216 LEU A CA 1
ATOM 1747 C C . LEU A 1 216 ? -9.015 -5.886 8.389 1.00 82.31 216 LEU A C 1
ATOM 1749 O O . LEU A 1 216 ? -9.818 -6.704 7.937 1.00 82.31 216 LEU A O 1
ATOM 1753 N N . LEU A 1 217 ? -9.035 -5.482 9.663 1.00 77.69 217 LEU A N 1
ATOM 1754 C CA . LEU A 1 217 ? -9.959 -5.996 10.678 1.00 77.69 217 LEU A CA 1
ATOM 1755 C C . LEU A 1 217 ? -11.432 -5.812 10.296 1.00 77.69 217 LEU A C 1
ATOM 1757 O O . LEU A 1 217 ? -12.253 -6.677 10.592 1.00 77.69 217 LEU A O 1
ATOM 1761 N N . ASN A 1 218 ? -11.796 -4.685 9.682 1.00 77.44 218 ASN A N 1
ATOM 1762 C CA . ASN A 1 218 ? -13.182 -4.394 9.307 1.00 77.44 218 ASN A CA 1
ATOM 1763 C C . ASN A 1 218 ? -13.626 -5.115 8.017 1.00 77.44 218 ASN A C 1
ATOM 1765 O O . ASN A 1 218 ? -14.820 -5.365 7.808 1.00 77.44 218 ASN A O 1
ATOM 1769 N N . SER A 1 219 ? -12.673 -5.416 7.133 1.00 73.69 219 SER A N 1
ATOM 1770 C CA . SER A 1 219 ? -12.916 -6.095 5.857 1.00 73.69 219 SER A CA 1
ATOM 1771 C C . SER A 1 219 ? -13.026 -7.611 6.001 1.00 73.69 219 SER A C 1
ATOM 1773 O O . SER A 1 219 ? -13.828 -8.221 5.298 1.00 73.69 219 SER A O 1
ATOM 1775 N N . GLN A 1 220 ? -12.264 -8.205 6.918 1.00 70.00 220 GLN A N 1
ATOM 1776 C CA . GLN A 1 220 ? -12.255 -9.641 7.134 1.00 70.00 220 GLN A CA 1
ATOM 1777 C C . GLN A 1 220 ? -13.324 -10.050 8.161 1.00 70.00 220 GLN A C 1
ATOM 1779 O O . GLN A 1 220 ? -13.449 -9.444 9.232 1.00 70.00 220 GLN A O 1
ATOM 1784 N N . ASP A 1 221 ? -14.052 -11.129 7.878 1.00 64.25 221 ASP A N 1
ATOM 1785 C CA . ASP A 1 221 ? -14.858 -11.852 8.870 1.00 64.25 221 ASP A CA 1
ATOM 1786 C C . ASP A 1 221 ? -13.922 -12.686 9.764 1.00 64.25 221 ASP A C 1
ATOM 1788 O O . ASP A 1 221 ? -13.944 -13.913 9.768 1.00 64.25 221 ASP A O 1
ATOM 1792 N N . ILE A 1 222 ? -13.011 -12.004 10.465 1.00 60.72 222 ILE A N 1
ATOM 1793 C CA . ILE A 1 222 ? -12.138 -12.621 11.465 1.00 60.72 222 ILE A CA 1
ATOM 1794 C C . ILE A 1 222 ? -13.011 -12.918 12.675 1.00 60.72 222 ILE A C 1
ATOM 1796 O O . ILE A 1 222 ? -13.423 -11.991 13.373 1.00 60.72 222 ILE A O 1
ATOM 1800 N N . ASP A 1 223 ? -13.283 -14.202 12.873 1.00 59.75 223 ASP A N 1
ATOM 1801 C CA . ASP A 1 223 ? -13.862 -14.786 14.090 1.00 59.75 223 ASP A CA 1
ATOM 1802 C C . ASP A 1 223 ? -12.760 -15.454 14.949 1.00 59.75 223 ASP A C 1
ATOM 1804 O O . ASP A 1 223 ? -13.039 -16.147 15.922 1.00 59.75 223 ASP A O 1
ATOM 1808 N N . ASP A 1 224 ? -11.486 -15.295 14.559 1.00 66.12 224 ASP A N 1
ATOM 1809 C CA . ASP A 1 224 ? -10.328 -15.821 15.285 1.00 66.12 224 ASP A CA 1
ATOM 1810 C C . ASP A 1 224 ? -9.831 -14.796 16.310 1.00 66.12 224 ASP A C 1
ATOM 1812 O O . ASP A 1 224 ? -9.088 -13.866 15.977 1.00 66.12 224 ASP A O 1
ATOM 1816 N N . ASP A 1 225 ? -10.223 -14.999 17.568 1.00 68.31 225 ASP A N 1
ATOM 1817 C CA . ASP A 1 225 ? -9.822 -14.179 18.717 1.00 68.31 225 ASP A CA 1
ATOM 1818 C C . ASP A 1 225 ? -8.301 -13.929 18.769 1.00 68.31 225 ASP A C 1
ATOM 1820 O O . ASP A 1 225 ? -7.865 -12.839 19.132 1.00 68.31 225 ASP A O 1
ATOM 1824 N N . LYS A 1 226 ? -7.466 -14.883 18.327 1.00 68.75 226 LYS A N 1
ATOM 1825 C CA . LYS A 1 226 ? -6.002 -14.723 18.362 1.00 68.75 226 LYS A CA 1
ATOM 1826 C C . LYS A 1 226 ? -5.480 -13.728 17.335 1.00 68.75 226 LYS A C 1
ATOM 1828 O O . LYS A 1 226 ? -4.537 -12.991 17.620 1.00 68.75 226 LYS A O 1
ATOM 1833 N N . GLN A 1 227 ? -6.058 -13.720 16.135 1.00 71.56 227 GLN A N 1
ATOM 1834 C CA . GLN A 1 227 ? -5.688 -12.735 15.120 1.00 71.56 227 GLN A CA 1
ATOM 1835 C C . GLN A 1 227 ? -6.113 -11.338 15.557 1.00 71.56 227 GLN A C 1
ATOM 1837 O O . GLN A 1 227 ? -5.400 -10.369 15.305 1.00 71.56 227 GLN A O 1
ATOM 1842 N N . ILE A 1 228 ? -7.244 -11.243 16.252 1.00 74.12 228 ILE A N 1
ATOM 1843 C CA . ILE A 1 228 ? -7.762 -9.987 16.781 1.00 74.12 228 ILE A CA 1
ATOM 1844 C C . ILE A 1 228 ? -6.868 -9.456 17.900 1.00 74.12 228 ILE A C 1
ATOM 1846 O O . ILE A 1 228 ? -6.494 -8.287 17.840 1.00 74.12 228 ILE A O 1
ATOM 1850 N N . ASP A 1 229 ? -6.447 -10.304 18.841 1.00 77.19 229 ASP A N 1
ATOM 1851 C CA . ASP A 1 229 ? -5.502 -9.928 19.899 1.00 77.19 229 ASP A CA 1
ATOM 1852 C C . ASP A 1 229 ? -4.171 -9.426 19.314 1.00 77.19 229 ASP A C 1
ATOM 1854 O O . ASP A 1 229 ? -3.650 -8.385 19.726 1.00 77.19 229 ASP A O 1
ATOM 1858 N N . LEU A 1 230 ? -3.628 -10.125 18.307 1.00 75.25 230 LEU A N 1
ATOM 1859 C CA . LEU A 1 230 ? -2.405 -9.706 17.617 1.00 75.25 230 LEU A CA 1
ATOM 1860 C C . LEU A 1 230 ? -2.593 -8.360 16.906 1.00 75.25 230 LEU A C 1
ATOM 1862 O O . LEU A 1 230 ? -1.730 -7.485 16.979 1.00 75.25 230 LEU A O 1
ATOM 1866 N N . LEU A 1 231 ? -3.723 -8.174 16.232 1.00 73.44 231 LEU A N 1
ATOM 1867 C CA . LEU A 1 231 ? -4.059 -6.941 15.530 1.00 73.44 231 LEU A CA 1
ATOM 1868 C C . LEU A 1 231 ? -4.267 -5.763 16.493 1.00 73.44 231 LEU A C 1
ATOM 1870 O O . LEU A 1 231 ? -3.806 -4.656 16.205 1.00 73.44 231 LEU A O 1
ATOM 1874 N N . GLU A 1 232 ? -4.907 -5.984 17.642 1.00 76.00 232 GLU A N 1
ATOM 1875 C CA . GLU A 1 232 ? -5.065 -4.989 18.707 1.00 76.00 232 GLU A CA 1
ATOM 1876 C C . GLU A 1 232 ? -3.707 -4.617 19.314 1.00 76.00 232 GLU A C 1
ATOM 1878 O O . GLU A 1 232 ? -3.393 -3.430 19.486 1.00 76.00 232 GLU A O 1
ATOM 1883 N N . GLN A 1 233 ? -2.861 -5.618 19.565 1.00 79.12 233 GLN A N 1
ATOM 1884 C CA . GLN A 1 233 ? -1.493 -5.415 20.019 1.00 79.12 233 GLN A CA 1
ATOM 1885 C C . GLN A 1 233 ? -0.690 -4.603 18.995 1.00 79.12 233 GLN A C 1
ATOM 1887 O O . GLN A 1 233 ? 0.013 -3.665 19.379 1.00 79.12 233 GLN A O 1
ATOM 1892 N N . LEU A 1 234 ? -0.802 -4.913 17.702 1.00 76.88 234 LEU A N 1
ATOM 1893 C CA . LEU A 1 234 ? -0.135 -4.161 16.642 1.00 76.88 234 LEU A CA 1
ATOM 1894 C C . LEU A 1 234 ? -0.660 -2.727 16.567 1.00 76.88 234 LEU A C 1
ATOM 1896 O O . LEU A 1 234 ? 0.160 -1.816 16.587 1.00 76.88 234 LEU A O 1
ATOM 1900 N N . CYS A 1 235 ? -1.981 -2.507 16.599 1.00 74.25 235 CYS A N 1
ATOM 1901 C CA . CYS A 1 235 ? -2.600 -1.172 16.633 1.00 74.25 235 CYS A CA 1
ATOM 1902 C C . CYS A 1 235 ? -2.110 -0.325 17.820 1.00 74.25 235 CYS A C 1
ATOM 1904 O O . CYS A 1 235 ? -1.891 0.882 17.694 1.00 74.25 235 CYS A O 1
ATOM 1906 N N . SER A 1 236 ? -1.903 -0.964 18.971 1.00 71.25 236 SER A N 1
ATOM 1907 C CA . SER A 1 236 ? -1.397 -0.316 20.185 1.00 71.25 236 SER A CA 1
ATOM 1908 C C . SER A 1 236 ? 0.104 -0.014 20.110 1.00 71.25 236 SER A C 1
ATOM 1910 O O . SER A 1 236 ? 0.569 0.963 20.694 1.00 71.25 236 SER A O 1
ATOM 1912 N N . ASN A 1 237 ? 0.851 -0.810 19.340 1.00 68.62 237 ASN A N 1
ATOM 1913 C CA . ASN A 1 237 ? 2.301 -0.715 19.183 1.00 68.62 237 ASN A CA 1
ATOM 1914 C C . ASN A 1 237 ? 2.744 -0.033 17.875 1.00 68.62 237 ASN A C 1
ATOM 1916 O O . ASN A 1 237 ? 3.938 0.011 17.596 1.00 68.62 237 ASN A O 1
ATOM 1920 N N . VAL A 1 238 ? 1.842 0.541 17.069 1.00 65.50 238 VAL A N 1
ATOM 1921 C CA . VAL A 1 238 ? 2.219 1.146 15.772 1.00 65.50 238 VAL A CA 1
ATOM 1922 C C . VAL A 1 238 ? 3.269 2.261 15.907 1.00 65.50 238 VAL A C 1
ATOM 1924 O O . VAL A 1 238 ? 4.017 2.501 14.971 1.00 65.50 238 VAL A O 1
ATOM 1927 N N . CYS A 1 239 ? 3.424 2.867 17.089 1.00 60.12 239 CYS A N 1
ATOM 1928 C CA . CYS A 1 239 ? 4.398 3.929 17.385 1.00 60.12 239 CYS A CA 1
ATOM 1929 C C . CYS A 1 239 ? 5.884 3.585 17.117 1.00 60.12 239 CYS A C 1
ATOM 1931 O O . CYS A 1 239 ? 6.757 4.433 17.337 1.00 60.12 239 CYS A O 1
ATOM 1933 N N . PHE A 1 240 ? 6.200 2.351 16.714 1.00 64.94 240 PHE A N 1
ATOM 1934 C CA . PHE A 1 240 ? 7.561 1.907 16.426 1.00 64.94 240 PHE A CA 1
ATOM 1935 C C . PHE A 1 240 ? 7.919 1.895 14.939 1.00 64.94 240 PHE A C 1
ATOM 1937 O O . PHE A 1 240 ? 9.113 1.869 14.649 1.00 64.94 240 PHE A O 1
ATOM 1944 N N . VAL A 1 241 ? 6.963 1.936 14.003 1.00 66.06 241 VAL A N 1
ATOM 1945 C CA . VAL A 1 241 ? 7.266 1.630 12.592 1.00 66.06 241 VAL A CA 1
ATOM 1946 C C . VAL A 1 241 ? 8.145 2.701 11.950 1.00 66.06 241 VAL A C 1
ATOM 1948 O O . VAL A 1 241 ? 9.164 2.364 11.350 1.00 66.06 241 VAL A O 1
ATOM 1951 N N . ARG A 1 242 ? 7.867 3.987 12.177 1.00 69.06 242 ARG A N 1
ATOM 1952 C CA . ARG A 1 242 ? 8.765 5.077 11.746 1.00 69.06 242 ARG A CA 1
ATOM 1953 C C . ARG A 1 242 ? 10.201 4.972 12.286 1.00 69.06 242 ARG A C 1
ATOM 1955 O O . ARG A 1 242 ? 11.112 5.542 11.700 1.00 69.06 242 ARG A O 1
ATOM 1962 N N . ASN A 1 243 ? 10.419 4.264 13.402 1.00 71.75 243 ASN A N 1
ATOM 1963 C CA . ASN A 1 243 ? 11.759 4.046 13.962 1.00 71.75 243 ASN A CA 1
ATOM 1964 C C . ASN A 1 243 ? 12.496 2.882 13.282 1.00 71.75 243 ASN A C 1
ATOM 1966 O O . ASN A 1 243 ? 13.691 2.714 13.513 1.00 71.75 243 ASN A O 1
ATOM 1970 N N . LEU A 1 244 ? 11.793 2.069 12.487 1.00 68.25 244 LEU A N 1
ATOM 1971 C CA . LEU A 1 244 ? 12.372 0.991 11.684 1.00 68.25 244 LEU A CA 1
ATOM 1972 C C . LEU A 1 244 ? 12.904 1.502 10.339 1.00 68.25 244 LEU A C 1
ATOM 1974 O O . LEU A 1 244 ? 13.683 0.804 9.701 1.00 68.25 244 LEU A O 1
ATOM 1978 N N . VAL A 1 245 ? 12.478 2.699 9.929 1.00 63.84 245 VAL A N 1
ATOM 1979 C CA . VAL A 1 245 ? 12.828 3.344 8.660 1.00 63.84 245 VAL A CA 1
ATOM 1980 C C . VAL A 1 245 ? 13.904 4.395 8.920 1.00 63.84 245 VAL A C 1
ATOM 1982 O O . VAL A 1 245 ? 13.582 5.580 8.996 1.00 63.84 245 VAL A O 1
ATOM 1985 N N . ARG A 1 246 ? 15.147 3.952 9.168 1.00 59.66 246 ARG A N 1
ATOM 1986 C CA . ARG A 1 246 ? 16.388 4.759 9.190 1.00 59.66 246 ARG A CA 1
ATOM 1987 C C . ARG A 1 246 ? 17.628 3.892 9.007 1.00 59.66 246 ARG A C 1
ATOM 1989 O O . ARG A 1 246 ? 17.797 2.954 9.818 1.00 59.66 246 ARG A O 1
#

Foldseek 3Di:
DLLQVLVCVLPVDDDQDKDFQDPPQPPPDPDDKTKIKGAPPDDDFPVNVVVSCVVSVWDKDFLDGDQPNIIIIIIPPPDQPDLLSQLLVLLSQCVSFLPRPPDQQDAPCEPVNLVVLLVLCVVQPCVPDVVLNVLSVVLCVLRNPDDSPLFGWGAASRHGDIHTSLLNLLVQLCPPLVCSQVSSLSSQVSNVVRPHDDPSSLVCNLSSNSVVLSVVVSVDPPPDPVVVVSSSVCNVVSVCSSVSRD

Secondary structure (DSSP, 8-state):
-HHHHHHHHHHSSS---EEES-TTSSTTS-SS--EEEEE-SS---HHHHHHHHHHTT--EEEEEEEETTEEEEEES-SS---HHHHHHHHHHHHHHHTT---S----S--HHHHHHHHHHHHHHHTTT-HHHHHHHHHHHHHHTT--TTTS-EEE-TTT--EEEHHHHHHHHHTTSGGGHHHHHHHHHHHHHTTSPPPHHHHHHHHHHHHHHHHHHHHHS----HHHHHHHHHHHHHGGGGGGT--

pLDDT: mean 73.13, std 13.84, range [39.34, 92.56]